Protein AF-A0A3D0YPG5-F1 (afdb_monomer_lite)

Foldseek 3Di:
DDPPCVVVVVPDFDVLLVLLLQLLLLLLCLQQLLQAADDPVRHTLHDAFLQQLVSVVSSVVSSLCRNLVSLVLLVVLCLQQPPPCVLSSVLSVVSNVLSVVSNVCSNVVNCDNVCPVVSVVSNVVSSVVSVVCSNVNGDDDPVSVVVVVVVQFDQDDDQVVLLVVQLVLQLVLVLVVLVPDPDDPVVSVLSSLLSSLVSLLVSLVLSLSLVSSCSRDGPVCNVVSLLVSLLVSVQVVVQSCCCVVVVDGPSSLSSQLRNVRDNDVQVSCVVSVRNDPPVRSVVVVVVSSVSSVVSSVVSVVVCVVPVDGDRNVVSVVSNVVSVVSNVVSVVVVVVVVVVVVVVVVVVVVVD

Sequence (351 aa):
MRLGETRKSADRFHWQHLLAWLGGILCAMVPFIGYWEIGAMHIPIRHGAGHFGFNLLTAASLCILGGVGCGSWWMFCKWLLGDRDLPLTLMSVLLFILGGVGHVLSNNGGIEKQHESHYFWVLGGILFLGLAVAIFGRSDHRRQLVGFVRWSAQRKRCNGVFFLILLIVLIASNLIFVLGMDSSWPEKVSALLGRIFTCGVLVGLSYLLSELSMRTAPKLFRWSIWLLVSLIPLIVIADQWMGNALGRRLIEFINGLTASGEFSPVVELAASGLDVGPVGAIFLFLGVLAGSLGVAWGAWALSKRWDLKLSVGKVVTITILSWLGVVAEQGIGSKWKSTRAWQSEHKLFDL

pLDDT: mean 76.75, std 13.25, range [25.72, 94.44]

Structure (mmCIF, N/CA/C/O backbone):
data_AF-A0A3D0YPG5-F1
#
_entry.id   AF-A0A3D0YPG5-F1
#
loop_
_atom_site.group_PDB
_atom_site.id
_atom_site.type_symbol
_atom_site.label_atom_id
_atom_site.label_alt_id
_atom_site.label_comp_id
_atom_site.label_asym_id
_atom_site.label_entity_id
_atom_site.label_seq_id
_atom_site.pdbx_PDB_ins_code
_atom_site.Cartn_x
_atom_site.Cartn_y
_atom_site.Cartn_z
_atom_site.occupancy
_atom_site.B_iso_or_equiv
_atom_site.auth_seq_id
_atom_site.auth_comp_id
_atom_site.auth_asym_id
_atom_site.auth_atom_id
_atom_site.pdbx_PDB_model_num
ATOM 1 N N . MET A 1 1 ? -8.581 8.700 37.936 1.00 38.41 1 MET A N 1
ATOM 2 C CA . MET A 1 1 ? -7.957 7.462 37.413 1.00 38.41 1 MET A CA 1
ATOM 3 C C . MET A 1 1 ? -6.626 7.798 36.758 1.00 38.41 1 MET A C 1
ATOM 5 O O . MET A 1 1 ? -6.578 8.699 35.927 1.00 38.41 1 MET A O 1
ATOM 9 N N . ARG A 1 2 ? -5.534 7.171 37.219 1.00 25.72 2 ARG A N 1
ATOM 10 C CA . ARG A 1 2 ? -4.149 7.530 36.872 1.00 25.72 2 ARG A CA 1
ATOM 11 C C . ARG A 1 2 ? -3.794 7.046 35.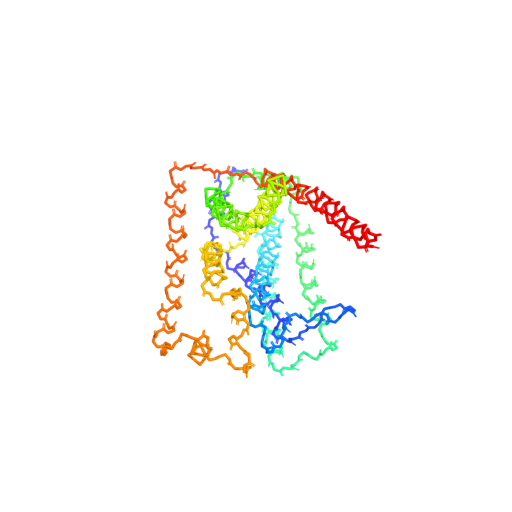458 1.00 25.72 2 ARG A C 1
ATOM 13 O O . ARG A 1 2 ? -3.905 5.867 35.149 1.00 25.72 2 ARG A O 1
ATOM 20 N N . LEU A 1 3 ? -3.274 7.963 34.641 1.00 37.94 3 LEU A N 1
ATOM 21 C CA . LEU A 1 3 ? -2.782 7.803 33.257 1.00 37.94 3 LEU A CA 1
ATOM 22 C C . LEU A 1 3 ? -1.644 6.766 33.057 1.00 37.94 3 LEU A C 1
ATOM 24 O O . LEU A 1 3 ? -1.080 6.682 31.969 1.00 37.94 3 LEU A O 1
ATOM 28 N N . GLY A 1 4 ? -1.292 5.991 34.088 1.00 26.14 4 GLY A N 1
ATOM 29 C CA . GLY A 1 4 ? -0.275 4.936 34.041 1.00 26.14 4 GLY A CA 1
ATOM 30 C C . GLY A 1 4 ? -0.819 3.541 33.709 1.00 26.14 4 GLY A C 1
ATOM 31 O O . GLY A 1 4 ? -0.065 2.707 33.212 1.00 26.14 4 GLY A O 1
ATOM 32 N N . GLU A 1 5 ? -2.113 3.277 33.919 1.00 28.62 5 GLU A N 1
ATOM 33 C CA . GLU A 1 5 ? -2.686 1.928 33.740 1.00 28.62 5 GLU A CA 1
ATOM 34 C C . GLU A 1 5 ? -3.079 1.606 32.290 1.00 28.62 5 GLU A C 1
ATOM 36 O O . GLU A 1 5 ? -3.028 0.447 31.876 1.00 28.62 5 GLU A O 1
ATOM 41 N N . THR A 1 6 ? -3.328 2.618 31.452 1.00 39.41 6 THR A N 1
ATOM 42 C CA . THR A 1 6 ? -3.560 2.429 30.005 1.00 39.41 6 THR A CA 1
ATOM 43 C C . THR A 1 6 ? -2.318 1.937 29.260 1.00 39.41 6 THR A C 1
ATOM 45 O O . THR A 1 6 ? -2.420 1.408 28.153 1.00 39.41 6 THR A O 1
ATOM 48 N N . ARG A 1 7 ? -1.129 2.039 29.872 1.00 35.00 7 ARG A N 1
ATOM 49 C CA . ARG A 1 7 ? 0.110 1.504 29.293 1.00 35.00 7 ARG A CA 1
ATOM 50 C C . ARG A 1 7 ? 0.138 -0.029 29.296 1.00 35.00 7 ARG A C 1
ATOM 52 O O . ARG A 1 7 ? 0.781 -0.599 28.425 1.00 35.00 7 ARG A O 1
ATOM 59 N N . LYS A 1 8 ? -0.593 -0.692 30.207 1.00 31.80 8 LYS A N 1
ATOM 60 C CA . LYS A 1 8 ? -0.729 -2.162 30.242 1.00 31.80 8 LYS A CA 1
ATOM 61 C C . LYS A 1 8 ? -1.888 -2.695 29.386 1.00 31.80 8 LYS A C 1
ATOM 63 O O . LYS A 1 8 ? -1.858 -3.864 29.010 1.00 31.80 8 LYS A O 1
ATOM 68 N N . SER A 1 9 ? -2.901 -1.886 29.053 1.00 36.19 9 SER A N 1
ATOM 69 C CA . SER A 1 9 ? -4.004 -2.327 28.173 1.00 36.19 9 SER A CA 1
ATOM 70 C C . SER A 1 9 ? -3.687 -2.159 26.685 1.00 36.19 9 SER A C 1
ATOM 72 O O . SER A 1 9 ? -4.060 -3.019 25.894 1.00 36.19 9 SER A O 1
ATOM 74 N N . ALA A 1 10 ? -2.905 -1.139 26.307 1.00 43.19 10 ALA A N 1
ATOM 75 C CA . ALA A 1 10 ? -2.476 -0.902 24.922 1.00 43.19 10 ALA A CA 1
ATOM 76 C C . ALA A 1 10 ? -1.572 -2.011 24.343 1.00 43.19 10 ALA A C 1
ATOM 78 O O . ALA A 1 10 ? -1.297 -2.024 23.139 1.00 43.19 10 ALA A O 1
ATOM 79 N N . ASP A 1 11 ? -1.111 -2.937 25.192 1.00 47.00 11 ASP A N 1
ATOM 80 C CA . ASP A 1 11 ? -0.269 -4.057 24.799 1.00 47.00 11 ASP A CA 1
ATOM 81 C C . ASP A 1 11 ? -0.993 -5.409 24.657 1.00 47.00 11 ASP A C 1
ATOM 83 O O . ASP A 1 11 ? -0.349 -6.387 24.264 1.00 47.00 11 ASP A O 1
ATOM 87 N N . ARG A 1 12 ? -2.313 -5.486 24.859 1.00 58.03 12 ARG A N 1
ATOM 88 C CA . ARG A 1 12 ? -3.053 -6.735 24.626 1.00 58.03 12 ARG A CA 1
ATOM 89 C C . ARG A 1 12 ? -3.390 -6.912 23.148 1.00 58.03 12 ARG A C 1
ATOM 91 O O . ARG A 1 12 ? -3.736 -5.968 22.441 1.00 58.03 12 ARG A O 1
ATOM 98 N N . PHE A 1 13 ? -3.231 -8.135 22.659 1.00 70.12 13 PHE A N 1
ATOM 99 C CA . PHE A 1 13 ? -3.728 -8.524 21.348 1.00 70.12 13 PHE A CA 1
ATOM 100 C C . PHE A 1 13 ? -5.262 -8.521 21.389 1.00 70.12 13 PHE A C 1
ATOM 102 O O . PHE A 1 13 ? -5.858 -9.238 22.188 1.00 70.12 13 PHE A O 1
ATOM 109 N N . HIS A 1 14 ? -5.890 -7.702 20.546 1.00 79.50 14 HIS A N 1
ATOM 110 C CA . HIS A 1 14 ? -7.339 -7.689 20.370 1.00 79.50 14 HIS A CA 1
ATOM 111 C C . HIS A 1 14 ? -7.673 -8.458 19.094 1.00 79.50 14 HIS A C 1
ATOM 113 O O . HIS A 1 14 ? -7.405 -7.978 17.994 1.00 79.50 14 HIS A O 1
ATOM 119 N N . TRP A 1 15 ? -8.259 -9.645 19.229 1.00 86.44 15 TRP A N 1
ATOM 120 C CA . TRP A 1 15 ? -8.669 -10.458 18.080 1.00 86.44 15 TRP A CA 1
ATOM 121 C C . TRP A 1 15 ? -9.707 -9.736 17.202 1.00 86.44 15 TRP A C 1
ATOM 123 O O . TRP A 1 15 ? -9.680 -9.877 15.986 1.00 86.44 15 TRP A O 1
ATOM 133 N N . GLN A 1 16 ? -10.550 -8.879 17.789 1.00 89.56 16 GLN A N 1
ATOM 134 C CA . GLN A 1 16 ? -11.511 -8.038 17.059 1.00 89.56 16 GLN A CA 1
ATOM 135 C C . GLN A 1 16 ? -10.804 -7.099 16.072 1.00 89.56 16 GLN A C 1
ATOM 137 O O . GLN A 1 16 ? -11.252 -6.931 14.945 1.00 89.56 16 GLN A O 1
ATOM 142 N N . HIS A 1 17 ? -9.663 -6.529 16.476 1.00 88.50 17 HIS A N 1
ATOM 143 C CA . HIS A 1 17 ? -8.852 -5.682 15.604 1.00 88.50 17 HIS A CA 1
ATOM 144 C C . HIS A 1 17 ? -8.268 -6.480 14.437 1.00 88.50 17 HIS A C 1
ATOM 146 O O . HIS A 1 17 ? -8.224 -5.987 13.315 1.00 88.50 17 HIS A O 1
ATOM 152 N N . LEU A 1 18 ? -7.846 -7.723 14.695 1.00 90.06 18 LEU A N 1
ATOM 153 C CA . LEU A 1 18 ? -7.396 -8.626 13.641 1.00 90.06 18 LEU A CA 1
ATOM 154 C C . LEU A 1 18 ? -8.528 -8.936 12.656 1.00 90.06 18 LEU A C 1
ATOM 156 O O . LEU A 1 18 ? -8.295 -8.867 11.455 1.00 90.06 18 LEU A O 1
ATOM 160 N N . LEU A 1 19 ? -9.737 -9.225 13.142 1.00 92.50 19 LEU A N 1
ATOM 161 C CA . LEU A 1 19 ? -10.887 -9.487 12.275 1.00 92.50 19 LEU A CA 1
ATOM 162 C C . LEU A 1 19 ? -11.3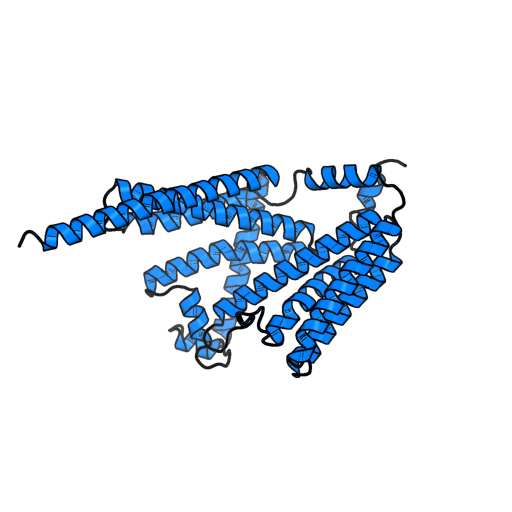02 -8.268 11.461 1.00 92.50 19 LEU A C 1
ATOM 164 O O . LEU A 1 19 ? -11.574 -8.419 10.280 1.00 92.50 19 LEU A O 1
ATOM 168 N N . ALA A 1 20 ? -11.309 -7.069 12.045 1.00 91.81 20 ALA A N 1
ATOM 169 C CA . ALA A 1 20 ? -11.595 -5.853 11.290 1.00 91.81 20 ALA A CA 1
ATOM 170 C C . ALA A 1 20 ? -10.523 -5.592 10.219 1.00 91.81 20 ALA A C 1
ATOM 172 O O . ALA A 1 20 ? -10.851 -5.233 9.092 1.00 91.81 20 ALA A O 1
ATOM 173 N N . TRP A 1 21 ? -9.245 -5.814 10.543 1.00 92.62 21 TRP A N 1
ATOM 174 C CA . TRP A 1 21 ? -8.138 -5.644 9.601 1.00 92.62 21 TRP A CA 1
ATOM 175 C C . TRP A 1 21 ? -8.189 -6.665 8.452 1.00 92.62 21 TRP A C 1
ATOM 177 O O . TRP A 1 21 ? -8.156 -6.269 7.290 1.00 92.62 21 TRP A O 1
ATOM 187 N N . LEU A 1 22 ? -8.336 -7.961 8.759 1.00 93.12 22 LEU A N 1
ATOM 188 C CA . LEU A 1 22 ? -8.480 -9.021 7.751 1.00 93.12 22 LEU A CA 1
ATOM 189 C C . LEU A 1 22 ? -9.783 -8.884 6.962 1.00 93.12 22 LEU A C 1
ATOM 191 O O . LEU A 1 22 ? -9.772 -9.023 5.748 1.00 93.12 22 LEU A O 1
ATOM 195 N N . GLY A 1 23 ? -10.891 -8.577 7.635 1.00 92.69 23 GLY A N 1
ATOM 196 C CA . GLY A 1 23 ? -12.185 -8.343 7.003 1.00 92.69 23 GLY A CA 1
ATOM 197 C C . GLY A 1 23 ? -12.120 -7.187 6.016 1.00 92.69 23 GLY A C 1
ATOM 198 O O . GLY A 1 23 ? -12.607 -7.318 4.904 1.00 92.69 23 GLY A O 1
ATOM 199 N N . GLY A 1 24 ? -11.421 -6.101 6.357 1.00 93.50 24 GLY A N 1
ATOM 200 C CA . GLY A 1 24 ? -11.165 -5.005 5.425 1.00 93.50 24 GLY A CA 1
ATOM 201 C C . GLY A 1 24 ? -10.355 -5.414 4.198 1.00 93.50 24 GLY A C 1
ATOM 202 O O . GLY A 1 24 ? -10.700 -5.010 3.092 1.00 93.50 24 GLY A O 1
ATOM 203 N N . ILE A 1 25 ? -9.308 -6.227 4.380 1.00 93.56 25 ILE A N 1
ATOM 204 C CA . ILE A 1 25 ? -8.515 -6.784 3.269 1.00 93.56 25 ILE A CA 1
ATOM 205 C C . ILE A 1 25 ? -9.399 -7.632 2.357 1.00 93.56 25 ILE A C 1
ATOM 207 O O . ILE A 1 25 ? -9.413 -7.409 1.151 1.00 93.56 25 ILE A O 1
ATOM 211 N N . LEU A 1 26 ? -10.155 -8.569 2.934 1.00 94.31 26 LEU A N 1
ATOM 212 C CA . LEU A 1 26 ? -11.061 -9.435 2.185 1.00 94.31 26 LEU A CA 1
ATOM 213 C C . LEU A 1 26 ? -12.095 -8.597 1.432 1.00 94.31 26 LEU A C 1
ATOM 215 O O . LEU A 1 26 ? -12.252 -8.751 0.228 1.00 94.31 26 LEU A O 1
ATOM 219 N N . CYS A 1 27 ? -12.735 -7.636 2.101 1.00 93.19 27 CYS A N 1
ATOM 220 C CA . CYS A 1 27 ? -13.736 -6.791 1.464 1.00 93.19 27 CYS A CA 1
ATOM 221 C C . CYS A 1 27 ? -13.179 -5.959 0.302 1.00 93.19 27 CYS A C 1
ATOM 223 O O . CYS A 1 27 ? -13.844 -5.802 -0.718 1.00 93.19 27 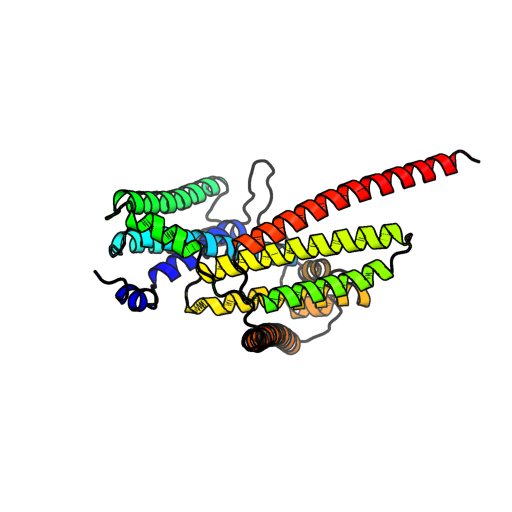CYS A O 1
ATOM 225 N N . ALA A 1 28 ? -11.954 -5.445 0.430 1.00 92.81 28 ALA A N 1
ATOM 226 C CA . ALA A 1 28 ? -11.297 -4.708 -0.646 1.00 92.81 28 ALA A CA 1
ATOM 227 C C . ALA A 1 28 ? -10.889 -5.606 -1.827 1.00 92.81 28 ALA A C 1
ATOM 229 O O . ALA A 1 28 ? -10.770 -5.114 -2.945 1.00 92.81 28 ALA A O 1
ATOM 230 N N . MET A 1 29 ? -10.684 -6.906 -1.598 1.00 92.38 29 MET A N 1
ATOM 231 C CA . MET A 1 29 ? -10.295 -7.879 -2.623 1.00 92.38 29 MET A CA 1
ATOM 232 C C . MET A 1 29 ? -11.479 -8.489 -3.384 1.00 92.38 29 MET A C 1
ATOM 234 O O . MET A 1 29 ? -11.278 -8.977 -4.496 1.00 92.38 29 MET A O 1
ATOM 238 N N . VAL A 1 30 ? -12.703 -8.428 -2.843 1.00 90.88 30 VAL A N 1
ATOM 239 C CA . VAL A 1 30 ? -13.926 -8.927 -3.507 1.00 90.88 30 VAL A CA 1
ATOM 240 C C . VAL A 1 30 ? -14.059 -8.412 -4.949 1.00 90.88 30 VAL A C 1
ATOM 242 O O . VAL A 1 30 ? -14.150 -9.245 -5.853 1.00 90.88 30 VAL A O 1
ATOM 245 N N . PRO A 1 31 ? -13.960 -7.095 -5.222 1.00 88.56 31 PRO A N 1
ATOM 246 C CA . PRO A 1 31 ? -14.109 -6.577 -6.581 1.00 88.56 31 PRO A CA 1
ATOM 247 C C . PRO A 1 31 ? -13.006 -7.042 -7.544 1.00 88.56 31 PRO A C 1
ATOM 249 O O . PRO A 1 31 ? -13.236 -7.213 -8.739 1.00 88.56 31 PRO A O 1
ATOM 252 N N . PHE A 1 32 ? -11.795 -7.273 -7.028 1.00 88.88 32 PHE A N 1
ATOM 253 C CA . PHE A 1 32 ? -10.678 -7.790 -7.818 1.00 88.88 32 PHE A CA 1
ATOM 254 C C . PHE A 1 32 ? -10.897 -9.253 -8.221 1.00 88.88 32 PHE A C 1
ATOM 256 O O . PHE A 1 32 ? -10.583 -9.645 -9.343 1.00 88.88 32 PHE A O 1
ATOM 263 N N . ILE A 1 33 ? -11.454 -10.067 -7.323 1.00 87.00 33 ILE A N 1
ATOM 264 C CA . ILE A 1 33 ? -11.754 -11.480 -7.593 1.00 87.00 33 ILE A CA 1
ATOM 265 C C . ILE A 1 33 ? -12.937 -11.613 -8.543 1.00 87.00 33 ILE A C 1
ATOM 267 O O . ILE A 1 33 ? -12.886 -12.440 -9.447 1.00 87.00 33 ILE A O 1
ATOM 271 N N . GLY A 1 34 ? -13.963 -10.781 -8.366 1.00 83.50 34 GLY A N 1
ATOM 272 C CA . GLY A 1 34 ? -15.153 -10.771 -9.210 1.00 83.50 34 GLY A CA 1
ATOM 273 C C . GLY A 1 34 ? -14.968 -10.123 -10.583 1.00 83.50 34 GLY A C 1
ATOM 274 O O . GLY A 1 34 ? -15.931 -10.077 -11.335 1.00 83.50 34 GLY A O 1
ATOM 275 N N . TYR A 1 35 ? -13.767 -9.628 -10.922 1.00 84.69 35 TYR A N 1
ATOM 276 C CA . TYR A 1 35 ? -13.496 -8.894 -12.169 1.00 84.69 35 TYR A CA 1
ATOM 277 C C . TYR A 1 35 ? -14.417 -7.678 -12.373 1.00 84.69 35 TYR A C 1
ATOM 279 O O . TYR A 1 35 ? -14.869 -7.406 -13.484 1.00 84.69 35 TYR A O 1
ATOM 287 N N . TRP A 1 36 ? -14.701 -6.937 -11.300 1.00 85.81 36 TRP A N 1
ATOM 288 C CA . TRP A 1 36 ? -15.614 -5.796 -11.372 1.00 85.81 36 TRP A CA 1
ATOM 289 C C . TRP A 1 36 ? -14.994 -4.615 -12.121 1.00 85.81 36 TRP A C 1
ATOM 291 O O . TRP A 1 36 ? -13.770 -4.437 -12.177 1.00 85.81 36 TRP A O 1
ATOM 301 N N . GLU A 1 37 ? -15.871 -3.768 -12.645 1.00 83.81 37 GLU A N 1
ATOM 302 C CA . GLU A 1 37 ? -15.538 -2.522 -13.329 1.00 83.81 37 GLU A CA 1
ATOM 303 C C . GLU A 1 37 ? -16.047 -1.341 -12.490 1.00 83.81 37 GLU A C 1
ATOM 305 O O . GLU A 1 37 ? -17.195 -1.331 -12.048 1.00 83.81 37 GLU A O 1
ATOM 310 N N . ILE A 1 38 ? -15.209 -0.327 -12.250 1.00 74.00 38 ILE A N 1
ATOM 311 C CA . ILE A 1 38 ? -15.591 0.838 -11.437 1.00 74.00 38 ILE A CA 1
ATOM 312 C C . ILE A 1 38 ? -15.930 2.034 -12.323 1.00 74.00 38 ILE A C 1
ATOM 314 O O . ILE A 1 38 ? -15.136 2.471 -13.160 1.00 74.00 38 ILE A O 1
ATOM 318 N N . GLY A 1 39 ? -17.076 2.644 -12.014 1.00 68.31 39 GLY A N 1
ATOM 319 C CA . GLY A 1 39 ? -17.481 3.952 -12.515 1.00 68.31 39 GLY A CA 1
ATOM 320 C C . GLY A 1 39 ? -18.028 3.929 -13.941 1.00 68.31 39 GLY A C 1
ATOM 321 O O . GLY A 1 39 ? -18.020 2.912 -14.624 1.00 68.31 39 GLY A O 1
ATOM 322 N N . ALA A 1 40 ? -18.487 5.093 -14.404 1.00 65.88 40 ALA A N 1
ATOM 323 C CA . ALA A 1 40 ? -19.087 5.245 -15.734 1.00 65.88 40 ALA A CA 1
ATOM 324 C C . ALA A 1 40 ? -18.110 4.962 -16.892 1.00 65.88 40 ALA A C 1
ATOM 326 O O . ALA A 1 40 ? -18.539 4.742 -18.018 1.00 65.88 40 ALA A O 1
ATOM 327 N N . MET A 1 41 ? -16.801 4.975 -16.618 1.00 64.50 41 MET A N 1
ATOM 328 C CA . MET A 1 41 ? -15.759 4.661 -17.599 1.00 64.50 41 MET A CA 1
ATOM 329 C C . MET A 1 41 ? -15.394 3.170 -17.647 1.00 64.50 41 MET A C 1
ATOM 331 O O . MET A 1 41 ? -14.460 2.821 -18.361 1.00 64.50 41 MET A O 1
ATOM 335 N N . HIS A 1 42 ? -16.099 2.303 -16.905 1.00 75.56 42 HIS A N 1
ATOM 336 C CA . HIS A 1 42 ? -15.893 0.850 -16.913 1.00 75.56 42 HIS A CA 1
ATOM 337 C C . HIS A 1 42 ? -14.429 0.437 -16.692 1.00 75.56 42 HIS A C 1
ATOM 339 O O . HIS A 1 42 ? -13.892 -0.425 -17.385 1.00 75.56 42 HIS A O 1
ATOM 345 N N . ILE A 1 43 ? -13.751 1.077 -15.732 1.00 76.38 43 ILE A N 1
ATOM 346 C CA . ILE A 1 43 ? -12.332 0.805 -15.479 1.00 76.38 43 ILE A CA 1
ATOM 347 C C . ILE A 1 43 ? -12.220 -0.552 -14.770 1.00 76.38 43 ILE A C 1
ATOM 349 O O . ILE A 1 43 ? -12.719 -0.675 -13.645 1.00 76.38 43 ILE A O 1
ATOM 353 N N . PRO A 1 44 ? -11.563 -1.562 -15.369 1.00 82.44 44 PRO A N 1
ATOM 354 C CA . PRO A 1 44 ? -11.480 -2.889 -14.780 1.00 82.44 44 PRO A CA 1
ATOM 355 C C . PRO A 1 44 ? -10.531 -2.887 -13.579 1.00 82.44 44 PRO A C 1
ATOM 357 O O . PRO A 1 44 ? -9.386 -2.435 -13.662 1.00 82.44 44 PRO A O 1
ATOM 360 N N . ILE A 1 45 ? -10.984 -3.445 -12.458 1.00 83.62 45 ILE A N 1
ATOM 361 C CA . ILE A 1 45 ? -10.149 -3.593 -11.256 1.00 83.62 45 ILE A CA 1
ATOM 362 C C . ILE A 1 45 ? -9.090 -4.676 -11.476 1.00 83.62 45 ILE A C 1
ATOM 364 O O . ILE A 1 45 ? -7.945 -4.535 -11.050 1.00 83.62 45 ILE A O 1
ATOM 368 N N . ARG A 1 46 ? -9.457 -5.754 -12.172 1.00 84.38 46 ARG A N 1
ATOM 369 C CA . ARG A 1 46 ? -8.551 -6.831 -12.565 1.00 84.38 46 ARG A CA 1
ATOM 370 C C . ARG A 1 46 ? -8.432 -6.869 -14.078 1.00 84.38 46 ARG A C 1
ATOM 372 O O . ARG A 1 46 ? -9.427 -6.923 -14.789 1.00 84.38 46 ARG A O 1
ATOM 379 N N . HIS A 1 47 ? -7.200 -6.833 -14.556 1.00 81.62 47 HIS A N 1
ATOM 380 C CA . HIS A 1 47 ? -6.883 -6.890 -15.974 1.00 81.62 47 HIS A CA 1
ATOM 381 C C . HIS A 1 47 ? -6.806 -8.358 -16.425 1.00 81.62 47 HIS A C 1
ATOM 383 O O . HIS A 1 47 ? -6.534 -9.251 -15.615 1.00 81.62 47 HIS A O 1
ATOM 389 N N . GLY A 1 48 ? -7.067 -8.611 -17.709 1.00 72.00 48 GLY A N 1
ATOM 390 C CA . GLY A 1 48 ? -7.021 -9.950 -18.304 1.00 72.00 48 GLY A CA 1
ATOM 391 C C . GLY A 1 48 ? -5.609 -10.549 -18.391 1.00 72.00 48 GLY A C 1
ATOM 392 O O . GLY A 1 48 ? -4.669 -10.091 -17.735 1.00 72.00 48 GLY A O 1
ATOM 393 N N . ALA A 1 49 ? -5.462 -11.595 -19.208 1.00 72.56 49 ALA A N 1
ATOM 394 C CA . ALA A 1 49 ? -4.166 -12.218 -19.486 1.00 72.56 49 ALA A CA 1
ATOM 395 C C . ALA A 1 49 ? -3.140 -11.192 -20.010 1.00 72.56 49 ALA A C 1
ATOM 397 O O . ALA A 1 49 ? -3.507 -10.198 -20.636 1.00 72.56 49 ALA A O 1
ATOM 398 N N . GLY A 1 50 ? -1.855 -11.413 -19.716 1.00 68.19 50 GLY A N 1
ATOM 399 C CA . GLY A 1 50 ? -0.774 -10.494 -20.101 1.00 68.19 50 GLY A CA 1
ATOM 400 C C . GLY A 1 50 ? -0.609 -9.250 -19.212 1.00 68.19 50 GLY A C 1
ATOM 401 O O . GLY A 1 50 ? 0.203 -8.385 -19.527 1.00 68.19 50 GLY A O 1
ATOM 402 N N . HIS A 1 51 ? -1.334 -9.144 -18.091 1.00 80.00 51 HIS A N 1
ATOM 403 C CA . HIS A 1 51 ? -1.242 -8.013 -17.150 1.00 80.00 51 HIS A CA 1
ATOM 404 C C . HIS A 1 51 ? -0.961 -8.442 -15.699 1.00 80.00 51 HIS A C 1
ATOM 406 O O . HIS A 1 51 ? -1.381 -7.779 -14.748 1.00 80.00 51 HIS A O 1
ATOM 412 N N . PHE A 1 52 ? -0.265 -9.562 -15.492 1.00 78.25 52 PHE A N 1
ATOM 413 C CA . PHE A 1 52 ? -0.016 -10.107 -14.153 1.00 78.25 52 PHE A CA 1
ATOM 414 C C . PHE A 1 52 ? 0.695 -9.148 -13.196 1.00 78.25 52 PHE A C 1
ATOM 416 O O . PHE A 1 52 ? 0.293 -9.042 -12.039 1.00 78.25 52 PHE A O 1
ATOM 423 N N . GLY A 1 53 ? 1.685 -8.391 -13.665 1.00 76.00 53 GLY A N 1
ATOM 424 C CA . GLY A 1 53 ? 2.373 -7.393 -12.849 1.00 76.00 53 GLY A CA 1
ATOM 425 C C . GLY A 1 53 ? 1.436 -6.280 -12.378 1.00 76.00 53 GLY A C 1
ATOM 426 O O . GLY A 1 53 ? 1.452 -5.913 -11.203 1.00 76.00 53 GLY A O 1
ATOM 427 N N . PHE A 1 54 ? 0.561 -5.790 -13.260 1.00 81.06 54 PHE A N 1
ATOM 428 C CA . PHE A 1 54 ? -0.464 -4.810 -12.882 1.00 81.06 54 PHE A CA 1
ATOM 429 C C . PHE A 1 54 ? -1.482 -5.399 -11.904 1.00 81.06 54 PHE A C 1
ATOM 431 O O . PHE A 1 54 ? -1.802 -4.769 -10.900 1.00 81.06 54 PHE A O 1
ATOM 438 N N . ASN A 1 55 ? -1.924 -6.634 -12.133 1.00 84.06 55 ASN A N 1
ATOM 439 C CA . ASN A 1 55 ? -2.825 -7.345 -11.230 1.00 84.06 55 ASN A CA 1
ATOM 440 C C . ASN A 1 55 ? -2.220 -7.539 -9.832 1.00 84.06 55 ASN A C 1
ATOM 442 O O . ASN A 1 55 ? -2.917 -7.353 -8.834 1.00 84.06 55 ASN A O 1
ATOM 446 N N . LEU A 1 56 ? -0.924 -7.850 -9.744 1.00 83.69 56 LEU A N 1
ATOM 447 C CA . LEU A 1 56 ? -0.200 -7.966 -8.479 1.00 83.69 56 LEU A CA 1
ATOM 448 C C . LEU A 1 56 ? -0.149 -6.624 -7.734 1.00 83.69 56 LEU A C 1
ATOM 450 O O . LEU A 1 56 ? -0.412 -6.576 -6.531 1.00 83.69 56 LEU A O 1
ATOM 454 N N . LEU A 1 57 ? 0.145 -5.529 -8.445 1.00 84.94 57 LEU A N 1
ATOM 455 C CA . LEU A 1 57 ? 0.162 -4.180 -7.872 1.00 84.94 57 LEU A CA 1
ATOM 456 C C . LEU A 1 57 ? -1.225 -3.747 -7.385 1.00 84.94 57 LEU A C 1
ATOM 458 O O . LEU A 1 57 ? -1.339 -3.195 -6.285 1.00 84.94 57 LEU A O 1
ATOM 462 N N . THR A 1 58 ? -2.276 -4.020 -8.160 1.00 86.50 58 THR A N 1
ATOM 463 C CA . THR A 1 58 ? -3.652 -3.695 -7.771 1.00 86.50 58 THR A CA 1
ATOM 464 C C . THR A 1 58 ? -4.083 -4.501 -6.552 1.00 86.50 58 THR A C 1
ATOM 466 O O . THR A 1 58 ? -4.562 -3.917 -5.582 1.00 86.50 58 THR A O 1
ATOM 469 N N . ALA A 1 59 ? -3.840 -5.814 -6.538 1.00 88.81 59 ALA A N 1
ATOM 470 C CA . ALA A 1 59 ? -4.153 -6.672 -5.397 1.00 88.81 59 ALA A CA 1
ATOM 471 C C . ALA A 1 59 ? -3.413 -6.227 -4.122 1.00 88.81 59 ALA A C 1
ATOM 473 O O . ALA A 1 59 ? -4.026 -6.088 -3.061 1.00 88.81 59 ALA A O 1
ATOM 474 N N . ALA A 1 60 ? -2.111 -5.934 -4.219 1.00 87.19 60 ALA A N 1
ATOM 475 C CA . ALA A 1 60 ? -1.329 -5.418 -3.096 1.00 87.19 60 ALA A CA 1
ATOM 476 C C . ALA A 1 60 ? -1.878 -4.074 -2.588 1.00 87.19 60 ALA A C 1
ATOM 478 O O . ALA A 1 60 ? -2.020 -3.874 -1.379 1.00 87.19 60 ALA A O 1
ATOM 479 N N . SER A 1 61 ? -2.240 -3.172 -3.503 1.00 87.44 61 SER A N 1
ATOM 480 C CA . SER A 1 61 ? -2.818 -1.866 -3.164 1.00 87.44 61 SER A CA 1
ATOM 481 C C . SER A 1 61 ? -4.166 -2.001 -2.461 1.00 87.44 61 SER A C 1
ATOM 483 O O . SER A 1 61 ? -4.383 -1.354 -1.437 1.00 87.44 61 SER A O 1
ATOM 485 N N . LEU A 1 62 ? -5.045 -2.883 -2.944 1.00 90.44 62 LEU A N 1
ATOM 486 C CA . LEU A 1 62 ? -6.341 -3.169 -2.322 1.00 90.44 62 LEU A CA 1
ATOM 487 C C . LEU A 1 62 ? -6.182 -3.775 -0.926 1.00 90.44 62 LEU A C 1
ATOM 489 O O . LEU A 1 62 ? -6.863 -3.343 0.003 1.00 90.44 62 LEU A O 1
ATOM 493 N N . CYS A 1 63 ? -5.234 -4.698 -0.738 1.00 91.06 63 CYS A N 1
ATOM 494 C CA . CYS A 1 63 ? -4.914 -5.242 0.583 1.00 91.06 63 CYS A CA 1
ATOM 495 C C . CYS A 1 63 ? -4.482 -4.134 1.556 1.00 91.06 63 CYS A C 1
ATOM 497 O O . CYS A 1 63 ? -4.974 -4.061 2.685 1.00 91.06 63 CYS A O 1
ATOM 499 N N . ILE A 1 64 ? -3.587 -3.239 1.126 1.00 87.94 64 ILE A N 1
ATOM 500 C CA . ILE A 1 64 ? -3.130 -2.127 1.967 1.00 87.94 64 ILE A CA 1
ATOM 501 C C . ILE A 1 64 ? -4.297 -1.190 2.293 1.00 87.94 64 ILE A C 1
ATOM 503 O O . ILE A 1 64 ? -4.500 -0.870 3.464 1.00 87.94 64 ILE A O 1
ATOM 507 N N . LEU A 1 65 ? -5.086 -0.783 1.295 1.00 89.69 65 LEU A N 1
ATOM 508 C CA . LEU A 1 65 ? -6.229 0.116 1.475 1.00 89.69 65 LEU A CA 1
ATOM 509 C C . LEU A 1 65 ? -7.287 -0.481 2.409 1.00 89.69 65 LEU A C 1
ATOM 511 O O . LEU A 1 65 ? -7.713 0.188 3.351 1.00 89.69 65 LEU A O 1
ATOM 515 N N . GLY A 1 66 ? -7.667 -1.742 2.198 1.00 90.12 66 GLY A N 1
ATOM 516 C CA . GLY A 1 66 ? -8.645 -2.451 3.021 1.00 90.12 66 GLY A CA 1
ATOM 517 C C . GLY A 1 66 ? -8.186 -2.605 4.470 1.00 90.12 66 GLY A C 1
ATOM 518 O O . GLY A 1 66 ? -8.917 -2.249 5.401 1.00 90.12 66 GLY A O 1
ATOM 519 N N . GLY A 1 67 ? -6.945 -3.057 4.673 1.00 89.31 67 GLY A N 1
ATOM 520 C CA . GLY A 1 67 ? -6.360 -3.227 6.003 1.00 89.31 67 GLY A CA 1
ATOM 521 C C . GLY A 1 67 ? -6.177 -1.899 6.742 1.00 89.31 67 GLY A C 1
ATOM 522 O O . GLY A 1 67 ? -6.526 -1.778 7.919 1.00 89.31 67 GLY A O 1
ATOM 523 N N . VAL A 1 68 ? -5.674 -0.866 6.063 1.00 87.94 68 VAL A N 1
ATOM 524 C CA . VAL A 1 68 ? -5.533 0.481 6.632 1.00 87.94 68 VAL A CA 1
ATOM 525 C C . VAL A 1 68 ? -6.890 1.089 6.962 1.00 87.94 68 VAL A C 1
ATOM 527 O O . VAL A 1 68 ? -7.050 1.619 8.064 1.00 87.94 68 VAL A O 1
ATOM 530 N N . GLY A 1 69 ? -7.854 1.007 6.046 1.00 87.75 69 GLY A N 1
ATOM 531 C CA . GLY A 1 69 ? -9.185 1.582 6.205 1.00 87.75 69 GLY A CA 1
ATOM 532 C C . GLY A 1 69 ? -9.917 0.977 7.397 1.00 87.75 69 GLY A C 1
ATOM 533 O O . GLY A 1 69 ? -10.246 1.687 8.350 1.00 87.75 69 GLY A O 1
ATOM 534 N N . CYS A 1 70 ? -10.093 -0.346 7.402 1.00 90.75 70 CYS A N 1
ATOM 535 C CA . CYS A 1 70 ? -10.846 -1.020 8.460 1.00 90.75 70 CYS A CA 1
ATOM 536 C C . CYS A 1 70 ? -10.074 -1.099 9.787 1.00 90.75 70 CYS A C 1
ATOM 538 O O . CYS A 1 70 ? -10.680 -0.979 10.852 1.00 90.75 70 CYS A O 1
ATOM 540 N N . GLY A 1 71 ? -8.741 -1.212 9.755 1.00 86.75 71 GLY A N 1
ATOM 541 C CA . GLY A 1 71 ? -7.911 -1.123 10.961 1.00 86.75 71 GLY A CA 1
ATOM 542 C C . GLY A 1 71 ? -7.986 0.260 11.620 1.00 86.75 71 GLY A C 1
ATOM 543 O O . GLY A 1 71 ? -8.176 0.363 12.834 1.00 86.75 71 GLY A O 1
ATOM 544 N N . SER A 1 72 ? -7.914 1.341 10.830 1.00 84.62 72 SER A N 1
ATOM 545 C CA . SER A 1 72 ? -8.100 2.717 11.331 1.00 84.62 72 SER A CA 1
ATOM 546 C C . SER A 1 72 ? -9.496 2.920 11.902 1.00 84.62 72 SER A C 1
ATOM 548 O O . SER A 1 72 ? -9.640 3.459 13.000 1.00 84.62 72 SER A O 1
ATOM 550 N N . TRP A 1 73 ? -10.513 2.462 11.171 1.00 90.06 73 TRP A N 1
ATOM 551 C CA . TRP A 1 73 ? -11.908 2.534 11.582 1.00 90.06 73 TRP A CA 1
ATOM 552 C C . TRP A 1 73 ? -12.140 1.825 12.922 1.00 90.06 73 TRP A C 1
ATOM 554 O O . TRP A 1 73 ? -12.725 2.414 13.832 1.00 90.06 73 TRP A O 1
ATOM 564 N N . TRP A 1 74 ? -11.601 0.614 13.096 1.00 89.75 74 TRP A N 1
ATOM 565 C CA . TRP A 1 74 ? -11.728 -0.140 14.343 1.00 89.75 74 TRP A CA 1
ATOM 566 C C . TRP A 1 74 ? -11.070 0.592 15.510 1.00 89.75 74 TRP A C 1
ATOM 568 O O . TRP A 1 74 ? -11.687 0.763 16.561 1.00 89.75 74 TRP A O 1
ATOM 578 N N . MET A 1 75 ? -9.834 1.072 15.326 1.00 83.06 75 MET A N 1
ATOM 579 C CA . MET A 1 75 ? -9.116 1.811 16.369 1.00 83.06 75 MET A CA 1
ATOM 580 C C . MET A 1 75 ? -9.858 3.084 16.771 1.00 83.06 75 MET A C 1
ATOM 582 O O . MET A 1 75 ? -9.926 3.406 17.958 1.00 83.06 75 MET A O 1
ATOM 586 N N . PHE A 1 76 ? -10.427 3.795 15.797 1.00 83.75 76 PHE A N 1
ATOM 587 C CA . PHE A 1 76 ? -11.219 4.990 16.047 1.00 83.75 76 PHE A CA 1
ATOM 588 C C . PHE A 1 76 ? -12.484 4.663 16.844 1.00 83.75 76 PHE A C 1
ATOM 590 O O . PHE A 1 76 ? -12.721 5.277 17.883 1.00 83.75 76 PHE A O 1
ATOM 597 N N . CYS A 1 77 ? -13.251 3.652 16.427 1.00 85.56 77 CYS A N 1
ATOM 598 C CA . CYS A 1 77 ? -14.469 3.232 17.120 1.00 85.56 77 CYS A CA 1
ATOM 599 C C . CYS A 1 77 ? -14.178 2.715 18.537 1.00 85.56 77 CYS A C 1
ATOM 601 O O . CYS A 1 77 ? -14.869 3.095 19.484 1.00 85.56 77 CYS A O 1
ATOM 603 N N . LYS A 1 78 ? -13.110 1.922 18.715 1.00 83.94 78 LYS A N 1
ATOM 604 C CA . LYS A 1 78 ? -12.645 1.449 20.030 1.00 83.94 78 LYS A CA 1
ATOM 605 C C . LYS A 1 78 ? -12.294 2.608 20.954 1.00 83.94 78 LYS A C 1
ATOM 607 O O . LYS A 1 78 ? -12.631 2.593 22.134 1.00 83.94 78 LYS A O 1
ATOM 612 N N . TRP A 1 79 ? -11.634 3.628 20.414 1.00 80.19 79 TRP A N 1
ATOM 613 C CA . TRP A 1 79 ? -11.308 4.835 21.162 1.00 80.19 79 TRP A CA 1
ATOM 614 C C . TRP A 1 79 ? -12.564 5.609 21.603 1.00 80.19 79 TRP A C 1
ATOM 616 O O . TRP A 1 79 ? -12.540 6.189 22.686 1.00 80.19 79 TRP A O 1
ATOM 626 N N . LEU A 1 80 ? -13.670 5.561 20.843 1.00 79.81 80 LEU A N 1
ATOM 627 C CA . LEU A 1 80 ? -14.931 6.225 21.221 1.00 79.81 80 LEU A CA 1
ATOM 628 C C . LEU A 1 80 ? -15.647 5.475 22.342 1.00 79.81 80 LEU A C 1
ATOM 630 O O . LEU A 1 80 ? -16.094 6.074 23.322 1.00 79.81 80 LEU A O 1
ATOM 634 N N . LEU A 1 81 ? -15.741 4.157 22.174 1.00 78.75 81 LEU A N 1
ATOM 635 C CA . LEU A 1 81 ? -16.521 3.254 23.017 1.00 78.75 81 LEU A CA 1
ATOM 636 C C . LEU A 1 81 ? -15.837 2.916 24.347 1.00 78.75 81 LEU A C 1
ATOM 638 O O . LEU A 1 81 ? -16.494 2.411 25.260 1.00 78.75 81 LEU A O 1
ATOM 642 N N . GLY A 1 82 ? -14.534 3.186 24.478 1.00 77.12 82 GLY A N 1
ATOM 643 C CA . GLY A 1 82 ? -13.773 2.870 25.684 1.00 77.12 82 GLY A CA 1
ATOM 644 C C . GLY A 1 82 ? -13.780 1.365 25.948 1.00 77.12 82 GLY A C 1
ATOM 645 O O . GLY A 1 82 ? -13.305 0.590 25.121 1.00 77.12 82 GLY A O 1
ATOM 646 N N . ASP A 1 83 ? -14.337 0.942 27.081 1.00 74.94 83 ASP A N 1
ATOM 647 C CA . ASP A 1 83 ? -14.354 -0.465 27.511 1.00 74.94 83 ASP A CA 1
ATOM 648 C C . ASP A 1 83 ? -15.523 -1.286 26.931 1.00 74.94 83 ASP A C 1
ATOM 650 O O . ASP A 1 83 ? -15.589 -2.499 27.122 1.00 74.94 83 ASP A O 1
ATOM 654 N N . ARG A 1 84 ? -16.446 -0.665 26.183 1.00 78.12 84 ARG A N 1
ATOM 655 C CA . ARG A 1 84 ? -17.582 -1.371 25.564 1.00 78.12 84 ARG A CA 1
ATOM 656 C C . ARG A 1 84 ? -17.159 -2.109 24.290 1.00 78.12 84 ARG A C 1
ATOM 658 O O . ARG A 1 84 ? -17.165 -1.541 23.202 1.00 78.12 84 ARG A O 1
ATOM 665 N N . ASP A 1 85 ? -16.835 -3.393 24.430 1.00 83.12 85 ASP A N 1
ATOM 666 C CA . ASP A 1 85 ? -16.313 -4.229 23.335 1.00 83.12 85 ASP A CA 1
ATOM 667 C C . ASP A 1 85 ? -17.368 -4.932 22.473 1.00 83.12 85 ASP A C 1
ATOM 669 O O . ASP A 1 85 ? -17.117 -5.219 21.300 1.00 83.12 85 ASP A O 1
ATOM 673 N N . LEU A 1 86 ? -18.551 -5.212 23.023 1.00 86.38 86 LEU A N 1
ATOM 674 C CA . LEU A 1 86 ? -19.594 -5.990 22.346 1.00 86.38 86 LEU A CA 1
ATOM 675 C C . LEU A 1 86 ? -20.014 -5.423 20.970 1.00 86.38 86 LEU A C 1
ATOM 677 O O . LEU A 1 86 ? -19.953 -6.171 19.993 1.00 86.38 86 LEU A O 1
ATOM 681 N N . PRO A 1 87 ? -20.388 -4.133 20.829 1.00 85.44 87 PRO A N 1
ATOM 682 C CA . PRO A 1 87 ? -20.820 -3.606 19.532 1.00 85.44 87 PRO A CA 1
ATOM 683 C C . PRO A 1 87 ? -19.701 -3.650 18.488 1.00 85.44 87 PRO A C 1
ATOM 685 O O . PRO A 1 87 ? -19.931 -4.009 17.337 1.00 85.44 87 PRO A O 1
ATOM 688 N N . LEU A 1 88 ? -18.466 -3.355 18.897 1.00 86.75 88 LEU A N 1
ATOM 689 C CA . LEU A 1 88 ? -17.318 -3.383 17.998 1.00 86.75 88 LEU A CA 1
ATOM 690 C C . LEU A 1 88 ? 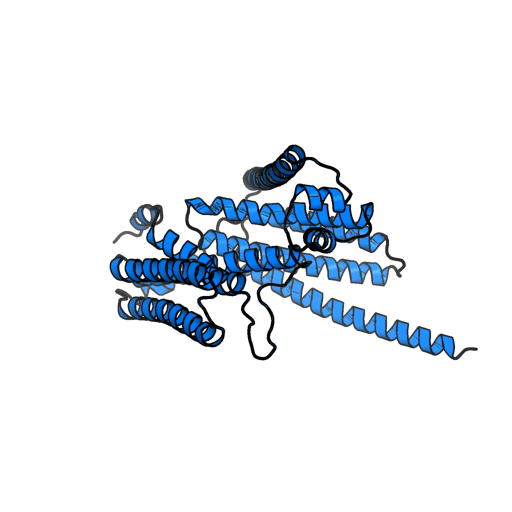-16.960 -4.813 17.571 1.00 86.75 88 LEU A C 1
ATOM 692 O O . LEU A 1 88 ? -16.529 -5.035 16.439 1.00 86.75 88 LEU A O 1
ATOM 696 N N . THR A 1 89 ? -17.179 -5.785 18.457 1.00 90.56 89 THR A N 1
ATOM 697 C CA . THR A 1 89 ? -17.030 -7.212 18.158 1.00 90.56 89 THR A CA 1
ATOM 698 C C . THR A 1 89 ? -17.976 -7.637 17.048 1.00 90.56 89 THR A C 1
ATOM 700 O O . THR A 1 89 ? -17.522 -8.189 16.049 1.00 90.56 89 THR A O 1
ATOM 703 N N . LEU A 1 90 ? -19.269 -7.334 17.201 1.00 92.06 90 LEU A N 1
ATOM 704 C CA . LEU A 1 90 ? -20.293 -7.683 16.218 1.00 92.06 90 LEU A CA 1
ATOM 705 C C . LEU A 1 90 ? -19.960 -7.088 14.850 1.00 92.06 90 LEU A C 1
ATOM 707 O O . LEU A 1 90 ? -19.938 -7.812 13.861 1.00 92.06 90 LEU A O 1
ATOM 711 N N . MET A 1 91 ? -19.602 -5.804 14.797 1.00 91.69 91 MET A N 1
ATOM 712 C CA . MET A 1 91 ? -19.258 -5.156 13.529 1.00 91.69 91 MET A CA 1
ATOM 713 C C . MET A 1 91 ? -17.988 -5.741 12.894 1.00 91.69 91 MET A C 1
ATOM 715 O O . MET A 1 91 ? -17.943 -5.926 11.683 1.00 91.69 91 MET A O 1
ATOM 719 N N . SER A 1 92 ? -16.972 -6.089 13.691 1.00 92.56 92 SER A N 1
ATOM 720 C CA . SER A 1 92 ? -15.738 -6.708 13.173 1.00 92.56 92 SER A CA 1
ATOM 721 C C . SER A 1 92 ? -15.991 -8.108 12.603 1.00 92.56 92 SER A C 1
ATOM 723 O O . SER A 1 92 ? -15.414 -8.468 11.580 1.00 92.56 92 SER A O 1
ATOM 725 N N . VAL A 1 93 ? -16.867 -8.889 13.245 1.00 94.44 93 VAL A N 1
ATOM 726 C CA . VAL A 1 93 ? -17.293 -10.210 12.759 1.00 94.44 93 VAL A CA 1
ATOM 727 C C . VAL A 1 93 ? -18.121 -10.072 11.483 1.00 94.44 93 VAL A C 1
ATOM 729 O O . VAL A 1 93 ? -17.849 -10.777 10.517 1.00 94.44 93 VAL A O 1
ATOM 732 N N . LEU A 1 94 ? -19.072 -9.135 11.440 1.00 93.81 94 LEU A N 1
ATOM 733 C CA . LEU A 1 94 ? -19.878 -8.866 10.246 1.00 93.81 94 LEU A CA 1
ATOM 734 C C . LEU A 1 94 ? -19.011 -8.444 9.054 1.00 93.81 94 LEU A C 1
ATOM 736 O O . LEU A 1 94 ? -19.219 -8.952 7.958 1.00 93.81 94 LEU A O 1
ATOM 740 N N . LEU A 1 95 ? -18.007 -7.584 9.264 1.00 94.06 95 LEU A N 1
ATOM 741 C CA . LEU A 1 95 ? -17.039 -7.216 8.223 1.00 94.06 95 LEU A CA 1
ATOM 742 C C . LEU A 1 95 ? -16.266 -8.434 7.708 1.00 94.06 95 LEU A C 1
ATOM 744 O O . LEU A 1 95 ? -16.120 -8.607 6.501 1.00 94.06 95 LEU A O 1
ATOM 748 N N . PHE A 1 96 ? -15.784 -9.289 8.610 1.00 94.44 96 PHE A N 1
ATOM 749 C CA . PHE A 1 96 ? -15.045 -10.489 8.227 1.00 94.44 96 PHE A CA 1
ATOM 750 C C . PHE A 1 96 ? -15.915 -11.480 7.440 1.00 94.44 96 PHE A C 1
ATOM 752 O O . PHE A 1 96 ? -15.481 -11.991 6.408 1.00 94.44 96 PHE A O 1
ATOM 759 N N . ILE A 1 97 ? -17.156 -11.708 7.886 1.00 94.44 97 ILE A N 1
ATOM 760 C CA . ILE A 1 97 ? -18.126 -12.565 7.193 1.00 94.44 97 ILE A CA 1
ATOM 761 C C . ILE A 1 97 ? -18.467 -11.983 5.821 1.00 94.44 97 ILE A C 1
ATOM 763 O O . ILE A 1 97 ? -18.437 -12.721 4.842 1.00 94.44 97 ILE A O 1
ATOM 767 N N . LEU A 1 98 ? -18.740 -10.679 5.723 1.00 93.81 98 LEU A N 1
ATOM 768 C CA . LEU A 1 98 ? -19.042 -10.026 4.448 1.00 93.81 98 LEU A CA 1
ATOM 769 C C . LEU A 1 98 ? -17.890 -10.186 3.448 1.00 93.81 98 LEU A C 1
ATOM 771 O O . LEU A 1 98 ? -18.132 -10.496 2.283 1.00 93.81 98 LEU A O 1
ATOM 775 N N . GLY A 1 99 ? -16.645 -10.010 3.896 1.00 91.19 99 GLY A N 1
ATOM 776 C CA . GLY A 1 99 ? -15.461 -10.231 3.067 1.00 91.19 99 GLY A CA 1
ATOM 777 C C . GLY A 1 99 ? -15.345 -11.684 2.604 1.00 91.19 99 GLY A C 1
ATOM 778 O O . GLY A 1 99 ? -15.190 -11.939 1.413 1.00 91.19 99 GLY A O 1
ATOM 779 N N . GLY A 1 100 ? -15.482 -12.645 3.522 1.00 90.62 100 GLY A N 1
ATOM 780 C CA . GLY A 1 100 ? -15.407 -14.074 3.202 1.00 90.62 100 GLY A CA 1
ATOM 781 C C . GLY A 1 100 ? -16.516 -14.546 2.256 1.00 90.62 100 GLY A C 1
ATOM 782 O O . GLY A 1 100 ? -16.238 -15.206 1.257 1.00 90.62 100 GLY A O 1
ATOM 783 N N . VAL A 1 101 ? -17.766 -14.167 2.526 1.00 90.50 101 VAL A N 1
ATOM 784 C CA . VAL A 1 101 ? -18.917 -14.484 1.666 1.00 90.50 101 VAL A CA 1
ATOM 785 C C . VAL A 1 101 ? -18.767 -13.813 0.304 1.00 90.50 101 VAL A C 1
ATOM 787 O O . VAL A 1 101 ? -18.959 -14.470 -0.715 1.00 90.50 101 VAL A O 1
ATOM 790 N N . GLY A 1 102 ? -18.357 -12.542 0.264 1.00 87.38 102 GLY A N 1
ATOM 791 C CA . GLY A 1 102 ? -18.116 -11.830 -0.989 1.00 87.38 102 GLY A CA 1
ATOM 792 C C . GLY A 1 102 ? -17.049 -12.506 -1.853 1.00 87.38 102 GLY A C 1
ATOM 793 O O . GLY A 1 102 ? -17.234 -12.619 -3.062 1.00 87.38 102 GLY A O 1
ATOM 794 N N . HIS A 1 103 ? -15.980 -13.030 -1.245 1.00 87.00 103 HIS A N 1
ATOM 795 C CA . HIS A 1 103 ? -14.963 -13.826 -1.940 1.00 87.00 103 HIS A CA 1
ATOM 796 C C . HIS A 1 103 ? -15.550 -15.104 -2.554 1.00 87.00 103 HIS A C 1
ATOM 798 O O . HIS A 1 103 ? -15.339 -15.365 -3.737 1.00 87.00 103 HIS A O 1
ATOM 804 N N . VAL A 1 104 ? -16.287 -15.893 -1.761 1.00 86.94 104 VAL A N 1
ATOM 805 C CA . VAL A 1 104 ? -16.891 -17.158 -2.216 1.00 86.94 104 VAL A CA 1
ATOM 806 C C . VAL A 1 104 ? -17.879 -16.911 -3.353 1.00 86.94 104 VAL A C 1
ATOM 808 O O . VAL A 1 104 ? -17.830 -17.598 -4.371 1.00 86.94 104 VAL A O 1
ATOM 811 N N . LEU A 1 105 ? -18.746 -15.907 -3.210 1.00 86.81 105 LEU A N 1
ATOM 812 C CA . LEU A 1 105 ? -19.725 -15.566 -4.238 1.00 86.81 105 LEU A CA 1
ATOM 813 C C . LEU A 1 105 ? -19.048 -15.033 -5.504 1.00 86.81 105 LEU A C 1
ATOM 815 O O . LEU A 1 105 ? -19.408 -15.463 -6.594 1.00 86.81 105 LEU A O 1
ATOM 819 N N . SER A 1 106 ? -18.040 -14.165 -5.382 1.00 84.38 106 SER A N 1
ATOM 82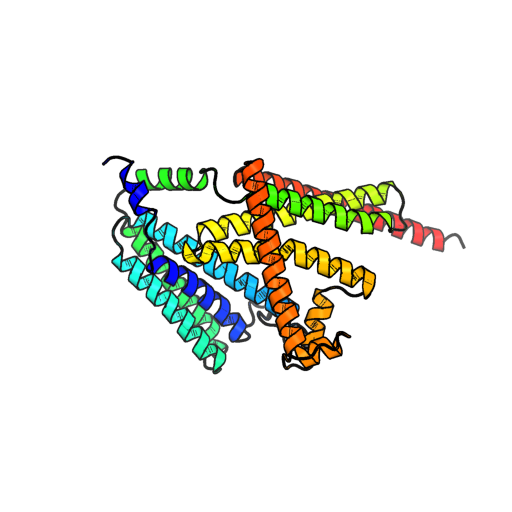0 C CA . SER A 1 106 ? -17.313 -13.631 -6.545 1.00 84.38 106 SER A CA 1
ATOM 821 C C . SER A 1 106 ? -16.584 -14.721 -7.324 1.00 84.38 106 SER A C 1
ATOM 823 O O . SER A 1 106 ? -16.602 -14.714 -8.549 1.00 84.38 106 SER A O 1
ATOM 825 N N . ASN A 1 107 ? -15.979 -15.686 -6.627 1.00 82.00 107 ASN A N 1
ATOM 826 C CA . ASN A 1 107 ? -15.254 -16.781 -7.268 1.00 82.00 107 ASN A CA 1
ATOM 827 C C . ASN A 1 107 ? -16.180 -17.767 -8.001 1.00 82.00 107 ASN A C 1
ATOM 829 O O . ASN A 1 107 ? -15.765 -18.393 -8.969 1.00 82.00 107 ASN A O 1
ATOM 833 N N . ASN A 1 108 ? -17.432 -17.890 -7.555 1.00 80.44 108 ASN A N 1
ATOM 834 C CA . ASN A 1 108 ? -18.424 -18.793 -8.142 1.00 80.44 108 ASN A CA 1
ATOM 835 C C . ASN A 1 108 ? -19.365 -18.093 -9.141 1.00 80.44 108 ASN A C 1
ATOM 837 O O . ASN A 1 108 ? -20.365 -18.682 -9.541 1.00 80.44 108 ASN A O 1
ATOM 841 N N . GLY A 1 109 ? -19.096 -16.833 -9.505 1.00 70.00 109 GLY A N 1
ATOM 842 C CA . GLY A 1 109 ? -19.972 -16.043 -10.381 1.00 70.00 109 GLY A CA 1
ATOM 843 C C . GLY A 1 109 ? -21.322 -15.665 -9.755 1.00 70.00 109 GLY A C 1
ATOM 844 O O . GLY A 1 109 ? -22.234 -15.259 -10.463 1.00 70.00 109 GLY A O 1
ATOM 845 N N . GLY A 1 110 ? -21.469 -15.797 -8.434 1.00 62.81 110 GLY A N 1
ATOM 846 C CA . GLY A 1 110 ? -22.717 -15.557 -7.705 1.00 62.81 110 GLY A CA 1
ATOM 847 C C . GLY A 1 110 ? -23.026 -14.084 -7.417 1.00 62.81 110 GLY A C 1
ATOM 848 O O . GLY A 1 110 ? -24.131 -13.781 -6.978 1.00 62.81 110 GLY A O 1
ATOM 849 N N . ILE A 1 111 ? -22.079 -13.164 -7.640 1.00 67.50 111 ILE A N 1
ATOM 850 C CA . ILE A 1 111 ? -22.371 -11.723 -7.657 1.00 67.50 111 ILE A CA 1
ATOM 851 C C . ILE A 1 111 ? -22.509 -11.307 -9.117 1.00 67.50 111 ILE A C 1
ATOM 853 O O . ILE A 1 111 ? -21.520 -11.011 -9.782 1.00 67.50 111 ILE A O 1
ATOM 857 N N . GLU A 1 112 ? -23.742 -11.304 -9.615 1.00 66.12 112 GLU A N 1
ATOM 858 C CA . GLU A 1 112 ? -24.044 -10.722 -10.922 1.00 66.12 112 GLU A CA 1
ATOM 859 C C . GLU A 1 112 ? -23.788 -9.207 -10.903 1.00 66.12 112 GLU A C 1
ATOM 861 O O . GLU A 1 112 ? -23.930 -8.564 -9.858 1.00 66.12 112 GLU A O 1
ATOM 866 N N . LYS A 1 113 ? -23.482 -8.611 -12.068 1.00 66.75 113 LYS A N 1
ATOM 867 C CA . LYS A 1 113 ? -23.170 -7.170 -12.211 1.00 66.75 113 LYS A CA 1
ATOM 868 C C . LYS A 1 113 ? -24.209 -6.248 -11.542 1.00 66.75 113 LYS A C 1
ATOM 870 O O . LYS A 1 113 ? -23.878 -5.175 -11.048 1.00 66.75 113 LYS A O 1
ATOM 875 N N . GLN A 1 114 ? -25.472 -6.676 -11.460 1.00 64.06 114 GLN A N 1
ATOM 876 C CA . GLN A 1 114 ? -26.563 -5.928 -10.820 1.00 64.06 114 GLN A CA 1
ATOM 877 C C . GLN A 1 114 ? -26.462 -5.866 -9.276 1.00 64.06 114 GLN A C 1
ATOM 879 O O . GLN A 1 114 ? -27.028 -4.970 -8.641 1.00 64.06 114 GLN A O 1
ATOM 884 N N . HIS A 1 115 ? -25.710 -6.777 -8.654 1.00 72.06 115 HIS A N 1
ATOM 885 C CA . HIS A 1 115 ? -25.533 -6.886 -7.204 1.00 72.06 115 HIS A CA 1
ATOM 886 C C . HIS A 1 115 ? -24.201 -6.319 -6.680 1.00 72.06 115 HIS A C 1
ATOM 888 O O . HIS A 1 115 ? -24.038 -6.190 -5.465 1.00 72.06 115 HIS A O 1
ATOM 894 N N . GLU A 1 116 ? -23.290 -5.881 -7.555 1.00 80.00 116 GLU A N 1
ATOM 895 C CA . GLU A 1 116 ? -22.021 -5.236 -7.168 1.00 80.00 116 GLU A CA 1
ATOM 896 C C . GLU A 1 116 ? -22.249 -3.966 -6.331 1.00 80.00 116 GLU A C 1
ATOM 898 O O . GLU A 1 116 ? -21.601 -3.738 -5.308 1.00 80.00 116 GLU A O 1
ATOM 903 N N . SER A 1 117 ? -23.239 -3.155 -6.713 1.00 79.50 117 SER A N 1
ATOM 904 C CA . SER A 1 117 ? -23.610 -1.936 -5.984 1.00 79.50 117 SER A CA 1
ATOM 905 C C . SER A 1 117 ? -24.119 -2.244 -4.572 1.00 79.50 117 SER A C 1
ATOM 907 O O . SER A 1 117 ? -23.746 -1.567 -3.613 1.00 79.50 117 SER A O 1
ATOM 909 N N . HIS A 1 118 ? -24.920 -3.302 -4.423 1.00 85.44 118 HIS A N 1
ATOM 910 C CA . HIS A 1 118 ? -25.458 -3.746 -3.139 1.00 85.44 118 HIS A CA 1
ATOM 911 C C . HIS A 1 118 ? -24.341 -4.138 -2.170 1.00 85.44 118 HIS A C 1
ATOM 913 O O . HIS A 1 118 ? -24.412 -3.796 -0.991 1.00 85.44 118 HIS A O 1
ATOM 919 N N . TYR A 1 119 ? -23.279 -4.783 -2.660 1.00 88.12 119 TYR A N 1
ATOM 920 C CA . TYR A 1 119 ? -22.123 -5.132 -1.837 1.00 88.12 119 TYR A CA 1
ATOM 921 C C . TYR A 1 119 ? -21.485 -3.898 -1.182 1.00 88.12 119 TYR A C 1
ATOM 923 O O . TYR A 1 119 ? -21.270 -3.877 0.034 1.00 88.12 119 TYR A O 1
ATOM 931 N N . PHE A 1 120 ? -21.244 -2.838 -1.961 1.00 87.75 120 PHE A N 1
ATOM 932 C CA . PHE A 1 120 ? -20.691 -1.589 -1.432 1.00 87.75 120 PHE A CA 1
ATOM 933 C C . PHE A 1 120 ? -21.641 -0.896 -0.449 1.00 87.75 120 PHE A C 1
ATOM 935 O O . PHE A 1 120 ? -21.174 -0.349 0.552 1.00 87.75 120 PHE A O 1
ATOM 942 N N . TRP A 1 121 ? -22.958 -0.959 -0.675 1.00 90.00 121 TRP A N 1
ATOM 943 C CA . TRP A 1 121 ? -23.952 -0.441 0.271 1.00 90.00 121 TRP A CA 1
ATOM 944 C C . TRP A 1 121 ? -23.946 -1.196 1.599 1.00 90.00 121 TRP A C 1
ATOM 946 O O . TRP A 1 121 ? -23.983 -0.561 2.651 1.00 90.00 121 TRP A O 1
ATOM 956 N N . VAL A 1 122 ? -23.848 -2.529 1.580 1.00 91.75 122 VAL A N 1
ATOM 957 C CA . VAL A 1 122 ? -23.764 -3.332 2.811 1.00 91.75 122 VAL A CA 1
ATOM 958 C C . VAL A 1 122 ? -22.455 -3.046 3.549 1.00 91.75 122 VAL A C 1
ATOM 960 O O . VAL A 1 122 ? -22.479 -2.798 4.755 1.00 91.75 122 VAL A O 1
ATOM 963 N N . LEU A 1 123 ? -21.320 -3.006 2.841 1.00 93.00 123 LEU A N 1
ATOM 964 C CA . LEU A 1 123 ? -20.022 -2.663 3.430 1.00 93.00 123 LEU A CA 1
ATOM 965 C C . LEU A 1 123 ? -20.048 -1.267 4.069 1.00 93.00 123 LEU A C 1
ATOM 967 O O . LEU A 1 123 ? -19.691 -1.107 5.239 1.00 93.00 123 LEU A O 1
ATOM 971 N N . GLY A 1 124 ? -20.511 -0.265 3.319 1.00 92.19 124 GLY A N 1
ATOM 972 C CA . GLY A 1 124 ? -20.668 1.105 3.798 1.00 92.19 124 GLY A CA 1
ATOM 973 C C . GLY A 1 124 ? -21.636 1.197 4.976 1.00 92.19 124 GLY A C 1
ATOM 974 O O . GLY A 1 124 ? -21.344 1.884 5.953 1.00 92.19 124 GLY A O 1
ATOM 975 N N . GLY A 1 125 ? -22.738 0.446 4.934 1.00 92.62 125 GLY A N 1
ATOM 976 C CA . GLY A 1 125 ? -23.733 0.358 5.998 1.00 92.62 125 GLY A CA 1
ATOM 977 C C . GLY A 1 125 ? -23.162 -0.189 7.305 1.00 92.62 125 GLY A C 1
ATOM 978 O O . GLY A 1 125 ? -23.386 0.411 8.353 1.00 92.62 125 GLY A O 1
ATOM 979 N N . ILE A 1 126 ? -22.367 -1.265 7.265 1.00 93.00 126 ILE A N 1
ATOM 980 C CA . ILE A 1 126 ? -21.705 -1.821 8.461 1.00 93.00 126 ILE A CA 1
ATOM 981 C C . ILE A 1 126 ? -20.711 -0.810 9.047 1.00 93.00 126 ILE A C 1
ATOM 983 O O . ILE A 1 126 ? -20.715 -0.560 10.257 1.00 93.00 126 ILE A O 1
ATOM 987 N N . LEU A 1 127 ? -19.876 -0.198 8.199 1.00 93.44 127 LEU A N 1
ATOM 988 C CA . LEU A 1 127 ? -18.892 0.797 8.633 1.00 93.44 127 LEU A CA 1
ATOM 989 C C . LEU A 1 127 ? -19.569 2.032 9.244 1.00 93.44 127 LEU A C 1
ATOM 991 O O . LEU A 1 127 ? -19.133 2.523 10.290 1.00 93.44 127 LEU A O 1
ATOM 995 N N . PHE A 1 128 ? -20.645 2.512 8.621 1.00 93.12 128 PHE A N 1
ATOM 996 C CA . PHE A 1 128 ? -21.419 3.654 9.094 1.00 93.12 128 PHE A CA 1
ATOM 997 C C . PHE A 1 128 ? -22.167 3.337 10.389 1.00 93.12 128 PHE A C 1
ATOM 999 O O . PHE A 1 128 ? -22.099 4.117 11.335 1.00 93.12 128 PHE A O 1
ATOM 1006 N N . LEU A 1 129 ? -22.829 2.182 10.476 1.00 91.88 129 LEU A N 1
ATOM 1007 C CA . LEU A 1 129 ? -23.563 1.770 11.669 1.00 91.88 129 LEU A CA 1
ATOM 1008 C C . LEU A 1 129 ? -22.623 1.600 12.862 1.00 91.88 129 LEU A C 1
ATOM 1010 O O . LEU A 1 129 ? -22.909 2.113 13.943 1.00 91.88 129 LEU A O 1
ATOM 1014 N N . GLY A 1 130 ? -21.477 0.940 12.679 1.00 88.56 130 GLY A N 1
ATOM 1015 C CA . GLY A 1 130 ? -20.504 0.804 13.759 1.00 88.56 130 GLY A CA 1
ATOM 1016 C C . GLY A 1 130 ? -19.908 2.149 14.184 1.00 88.56 130 GLY A C 1
ATOM 1017 O O . GLY A 1 130 ? -19.708 2.369 15.379 1.00 88.56 130 GLY A O 1
ATOM 1018 N N . LEU A 1 131 ? -19.722 3.086 13.247 1.00 90.00 131 LEU A N 1
ATOM 1019 C CA . LEU A 1 131 ? -19.332 4.460 13.562 1.00 90.00 131 LEU A CA 1
ATOM 1020 C C . LEU A 1 131 ? -20.428 5.205 14.342 1.00 90.00 131 LEU A C 1
ATOM 1022 O O . LEU A 1 131 ? -20.127 5.847 15.346 1.00 90.00 131 LEU A O 1
ATOM 1026 N N . ALA A 1 132 ? -21.690 5.099 13.925 1.00 88.62 132 ALA A N 1
ATOM 1027 C CA . ALA A 1 132 ? -22.828 5.718 14.598 1.00 88.62 132 ALA A CA 1
ATOM 1028 C C . ALA A 1 132 ? -22.967 5.189 16.032 1.00 88.62 132 ALA A C 1
ATOM 1030 O O . ALA A 1 132 ? -22.986 5.975 16.979 1.00 88.62 132 ALA A O 1
ATOM 1031 N N . VAL A 1 133 ? -22.952 3.865 16.216 1.00 89.12 133 VAL A N 1
ATOM 1032 C CA . VAL A 1 133 ? -22.963 3.226 17.542 1.00 89.12 133 VAL A CA 1
ATOM 1033 C C . VAL A 1 133 ? -21.789 3.711 18.391 1.00 89.12 133 VAL A C 1
ATOM 1035 O O . VAL A 1 133 ? -21.962 3.997 19.576 1.00 89.12 133 VAL A O 1
ATOM 1038 N N . ALA A 1 134 ? -20.603 3.855 17.797 1.00 86.31 134 ALA A N 1
ATOM 1039 C CA . ALA A 1 134 ? -19.433 4.352 18.503 1.00 86.31 134 ALA A CA 1
ATOM 1040 C C . ALA A 1 134 ? -19.577 5.820 18.936 1.00 86.31 134 ALA A C 1
ATOM 1042 O O . ALA A 1 134 ? -19.174 6.165 20.045 1.00 86.31 134 ALA A O 1
ATOM 1043 N N . ILE A 1 135 ? -20.172 6.675 18.101 1.00 84.31 135 ILE A N 1
ATOM 1044 C CA . ILE A 1 135 ? -20.407 8.096 18.397 1.00 84.31 135 ILE A CA 1
ATOM 1045 C C . ILE A 1 135 ? -21.478 8.263 19.481 1.00 84.31 135 ILE A C 1
ATOM 1047 O O . ILE A 1 135 ? -21.224 8.948 20.472 1.00 84.31 135 ILE A O 1
ATOM 1051 N N . PHE A 1 136 ? -22.639 7.621 19.328 1.00 84.31 136 PHE A N 1
ATOM 1052 C CA . PHE A 1 136 ? -23.753 7.725 20.280 1.00 84.31 136 PHE A CA 1
ATOM 1053 C C . PHE A 1 136 ? -23.489 6.973 21.593 1.00 84.31 136 PHE A C 1
ATOM 1055 O O . PHE A 1 136 ? -24.061 7.306 22.626 1.00 84.31 136 PHE A O 1
ATOM 1062 N N . GLY A 1 137 ? -22.591 5.985 21.579 1.00 75.56 137 GLY A N 1
ATOM 1063 C CA . GLY A 1 137 ? -22.173 5.225 22.756 1.00 75.56 137 GLY A CA 1
ATOM 1064 C C . GLY A 1 137 ? -21.020 5.837 23.564 1.00 75.56 137 GLY A C 1
ATOM 1065 O O . GLY A 1 137 ? -20.565 5.183 24.508 1.00 75.56 137 GLY A O 1
ATOM 1066 N N . ARG A 1 138 ? -20.522 7.035 23.209 1.00 72.56 138 ARG A N 1
ATOM 1067 C CA . ARG A 1 138 ? -19.379 7.703 23.870 1.00 72.56 138 ARG A CA 1
ATOM 1068 C C . ARG A 1 138 ? -19.658 8.043 25.334 1.00 72.56 138 ARG A C 1
ATOM 1070 O O . ARG A 1 138 ? -20.697 8.613 25.647 1.00 72.56 138 ARG A O 1
ATOM 1077 N N . SER A 1 139 ? -18.676 7.809 26.214 1.00 62.00 139 SER A N 1
ATOM 1078 C CA . SER A 1 139 ? -18.797 8.154 27.641 1.00 62.00 139 SER A CA 1
ATOM 1079 C C . SER A 1 139 ? -18.231 9.527 28.045 1.00 62.00 139 SER A C 1
ATOM 1081 O O . SER A 1 139 ? -18.663 10.049 29.066 1.00 62.00 139 SER A O 1
ATOM 1083 N N . ASP A 1 140 ? -17.308 10.148 27.284 1.00 66.19 140 ASP A N 1
ATOM 1084 C CA . ASP A 1 140 ? -16.723 11.458 27.653 1.00 66.19 140 ASP A CA 1
ATOM 1085 C C . ASP A 1 140 ? -16.140 12.238 26.442 1.00 66.19 140 ASP A C 1
ATOM 1087 O O . ASP A 1 140 ? -15.175 11.807 25.805 1.00 66.19 140 ASP A O 1
ATOM 1091 N N . HIS A 1 141 ? -16.718 13.401 26.100 1.00 58.47 141 HIS A N 1
ATOM 1092 C CA . HIS A 1 141 ? -16.495 14.108 24.820 1.00 58.47 141 HIS A CA 1
ATOM 1093 C C . HIS A 1 141 ? -15.131 14.819 24.694 1.00 58.47 141 HIS A C 1
ATOM 1095 O O . HIS A 1 141 ? -14.545 14.862 23.610 1.00 58.47 141 HIS A O 1
ATOM 1101 N N . ARG A 1 142 ? -14.598 15.397 25.779 1.00 56.50 142 ARG A N 1
ATOM 1102 C CA . ARG A 1 142 ? -13.451 16.332 25.708 1.00 56.50 142 ARG A CA 1
ATOM 1103 C C . ARG A 1 142 ? -12.098 15.657 25.943 1.00 56.50 142 ARG A C 1
ATOM 1105 O O . ARG A 1 142 ? -11.101 16.023 25.322 1.00 56.50 142 ARG A O 1
ATOM 1112 N N . ARG A 1 143 ? -12.055 14.643 26.815 1.00 60.28 143 ARG A N 1
ATOM 1113 C CA . ARG A 1 143 ? -10.833 13.868 27.107 1.00 60.28 143 ARG A CA 1
ATOM 1114 C C . ARG A 1 143 ? -10.398 12.994 25.944 1.00 60.28 143 ARG A C 1
ATOM 1116 O O . ARG A 1 143 ? -9.197 12.802 25.757 1.00 60.28 143 ARG A O 1
ATOM 1123 N N . GLN A 1 144 ? -11.358 12.494 25.170 1.00 61.19 144 GLN A N 1
ATOM 1124 C CA . GLN A 1 144 ? -11.069 11.679 24.005 1.00 61.19 144 GLN A CA 1
ATOM 1125 C C . GLN A 1 144 ? -10.347 12.533 22.964 1.00 61.19 144 GLN A C 1
ATOM 1127 O O . GLN A 1 144 ? -9.160 12.290 22.783 1.00 61.19 144 GLN A O 1
ATOM 1132 N N . LEU A 1 145 ? -10.960 13.572 22.375 1.00 58.75 145 LEU A N 1
ATOM 1133 C CA . LEU A 1 145 ? -10.375 14.418 21.306 1.00 58.75 145 LEU A CA 1
ATOM 1134 C C . LEU A 1 145 ? -8.904 14.827 21.525 1.00 58.75 145 LEU A C 1
ATOM 1136 O O . LEU A 1 145 ? -8.074 14.667 20.628 1.00 58.75 145 LEU A O 1
ATOM 1140 N N . VAL A 1 146 ? -8.552 15.277 22.733 1.00 62.94 146 VAL A N 1
ATOM 1141 C CA . VAL A 1 146 ? -7.165 15.631 23.097 1.00 62.94 146 VAL A CA 1
ATOM 1142 C C . VAL A 1 146 ? -6.226 14.418 23.012 1.00 62.94 146 VAL A C 1
ATOM 1144 O O . VAL A 1 146 ? -5.085 14.533 22.567 1.00 62.94 146 VAL A O 1
ATOM 1147 N N . GLY A 1 147 ? -6.705 13.232 23.385 1.00 61.25 147 GLY A N 1
ATOM 1148 C CA . GLY A 1 147 ? -6.011 11.958 23.215 1.00 61.25 147 GLY A CA 1
ATOM 1149 C C . GLY A 1 147 ? -5.761 11.571 21.755 1.00 61.25 147 GLY A C 1
ATOM 1150 O O . GLY A 1 147 ? -4.692 11.037 21.471 1.00 61.25 147 GLY A O 1
ATOM 1151 N N . PHE A 1 148 ? -6.669 11.882 20.823 1.00 56.34 148 PHE A N 1
ATOM 1152 C CA . PHE A 1 148 ? -6.459 11.618 19.390 1.00 56.34 148 PHE A CA 1
ATOM 1153 C C . PHE A 1 148 ? -5.393 12.537 18.790 1.00 56.34 148 PHE A C 1
ATOM 1155 O O . PHE A 1 148 ? -4.471 12.060 18.131 1.00 56.34 148 PHE A O 1
ATOM 1162 N N . VAL A 1 149 ? -5.448 13.837 19.095 1.00 60.91 149 VAL A N 1
ATOM 1163 C CA . VAL A 1 149 ? -4.409 14.799 18.681 1.00 60.91 149 VAL A CA 1
ATOM 1164 C C . VAL A 1 149 ? -3.051 14.413 19.275 1.00 60.91 149 VAL A C 1
ATOM 1166 O O . VAL A 1 149 ? -2.020 14.448 18.606 1.00 60.91 149 VAL A O 1
ATOM 1169 N N . ARG A 1 150 ? -3.030 13.961 20.531 1.00 62.44 150 ARG A N 1
ATOM 1170 C CA . ARG A 1 150 ? -1.801 13.483 21.169 1.00 62.44 150 ARG A CA 1
ATOM 1171 C C . ARG A 1 150 ? -1.311 12.161 20.575 1.00 62.44 150 ARG A C 1
ATOM 1173 O O . ARG A 1 150 ? -0.104 11.950 20.513 1.00 62.44 150 ARG A O 1
ATOM 1180 N N . TRP A 1 151 ? -2.211 11.280 20.140 1.00 60.34 151 TRP A N 1
ATOM 1181 C CA . TRP A 1 151 ? -1.877 10.041 19.434 1.00 60.34 151 TRP A CA 1
ATOM 1182 C C . TRP A 1 151 ? -1.279 10.326 18.052 1.00 60.34 151 TRP A C 1
ATOM 1184 O O . TRP A 1 151 ? -0.254 9.733 17.711 1.00 60.34 151 TRP A O 1
ATOM 1194 N N . SER A 1 152 ? -1.838 11.275 17.295 1.00 53.62 152 SER A N 1
ATOM 1195 C CA . SER A 1 152 ? -1.309 11.665 15.983 1.00 53.62 152 SER A CA 1
ATOM 1196 C C . SER A 1 152 ? 0.057 12.358 16.087 1.00 53.62 152 SER A C 1
ATOM 1198 O O . SER A 1 152 ? 0.925 12.121 15.246 1.00 53.62 152 SER A O 1
ATOM 1200 N N . ALA A 1 153 ? 0.284 13.125 17.160 1.00 54.84 153 ALA A N 1
ATOM 1201 C CA . ALA A 1 153 ? 1.524 13.854 17.432 1.00 54.84 153 ALA A CA 1
ATOM 1202 C C . ALA A 1 153 ? 2.664 13.013 18.049 1.00 54.84 153 ALA A C 1
ATOM 1204 O O . ALA A 1 153 ? 3.772 13.522 18.241 1.00 54.84 153 ALA A O 1
ATOM 1205 N N . GLN A 1 154 ? 2.445 11.735 18.383 1.00 59.12 154 GLN A N 1
ATOM 1206 C CA . GLN A 1 154 ? 3.500 10.899 18.965 1.00 59.12 154 GLN A CA 1
ATOM 1207 C C . GLN A 1 154 ? 4.609 10.593 17.944 1.00 59.12 154 GLN A C 1
ATOM 1209 O O . GLN A 1 154 ? 4.360 9.996 16.898 1.00 59.12 154 GLN A O 1
ATOM 1214 N N . ARG A 1 155 ? 5.861 10.938 18.294 1.00 52.03 155 ARG A N 1
ATOM 1215 C CA . ARG A 1 155 ? 7.074 10.510 17.571 1.00 52.03 155 ARG A CA 1
ATOM 1216 C C . ARG A 1 155 ? 7.147 8.984 17.590 1.00 52.03 155 ARG A C 1
ATOM 1218 O O . ARG A 1 155 ? 7.356 8.412 18.663 1.00 52.03 155 ARG A O 1
ATOM 1225 N N . LYS A 1 156 ? 6.949 8.309 16.452 1.00 64.56 156 LYS A N 1
ATOM 1226 C CA . LYS A 1 156 ? 6.861 6.843 16.431 1.00 64.56 156 LYS A CA 1
ATOM 1227 C C . LYS A 1 156 ? 7.439 6.150 15.189 1.00 64.56 156 LYS A C 1
ATOM 1229 O O . LYS A 1 156 ? 7.361 6.638 14.077 1.00 64.56 156 LYS A O 1
ATOM 1234 N N . ARG A 1 157 ? 7.971 4.965 15.526 1.00 59.34 157 ARG A N 1
ATOM 1235 C CA . ARG A 1 157 ? 8.124 3.651 14.869 1.00 59.34 157 ARG A CA 1
ATOM 1236 C C . ARG A 1 157 ? 8.732 3.505 13.475 1.00 59.34 157 ARG A C 1
ATOM 1238 O O . ARG A 1 157 ? 9.588 2.627 13.372 1.00 59.34 157 ARG A O 1
ATOM 1245 N N . CYS A 1 158 ? 8.348 4.255 12.446 1.00 64.69 158 CYS A N 1
ATOM 1246 C CA . CYS A 1 158 ? 9.002 4.074 11.146 1.00 64.69 158 CYS A CA 1
ATOM 1247 C C . CYS A 1 158 ? 10.438 4.601 11.180 1.00 64.69 158 CYS A C 1
ATOM 1249 O O . CYS A 1 158 ? 10.689 5.765 11.500 1.00 64.69 158 CYS A O 1
ATOM 1251 N N . ASN A 1 159 ? 11.381 3.718 10.851 1.00 73.50 159 ASN A N 1
ATOM 1252 C CA . ASN A 1 159 ? 12.798 4.032 10.781 1.00 73.50 159 ASN A CA 1
ATOM 1253 C C . ASN A 1 159 ? 13.070 4.995 9.614 1.00 73.50 159 ASN A C 1
ATOM 1255 O O . ASN A 1 159 ? 13.066 4.578 8.458 1.00 73.50 159 ASN A O 1
ATOM 1259 N N . GLY A 1 160 ? 13.338 6.271 9.910 1.00 75.62 160 GLY A N 1
ATOM 1260 C CA . GLY A 1 160 ? 13.652 7.273 8.889 1.00 75.62 160 GLY A CA 1
ATOM 1261 C C . GLY A 1 160 ? 14.937 6.970 8.114 1.00 75.62 160 GLY A C 1
ATOM 1262 O O . GLY A 1 160 ? 15.057 7.379 6.964 1.00 75.62 160 GLY A O 1
ATOM 1263 N N . VAL A 1 161 ? 15.867 6.206 8.701 1.00 80.69 161 VAL A N 1
ATOM 1264 C CA . VAL A 1 161 ? 17.128 5.811 8.053 1.00 80.69 161 VAL A CA 1
ATOM 1265 C C . VAL A 1 161 ? 16.866 4.914 6.846 1.00 80.69 161 VAL A C 1
ATOM 1267 O O . VAL A 1 161 ? 17.504 5.089 5.815 1.00 80.69 161 VAL A O 1
ATOM 1270 N N . PHE A 1 162 ? 15.897 3.996 6.938 1.00 82.25 162 PHE A N 1
ATOM 1271 C CA . PHE A 1 162 ? 15.533 3.131 5.814 1.00 82.25 162 PHE A CA 1
ATOM 1272 C C . PHE A 1 162 ? 15.102 3.950 4.596 1.00 82.25 162 PHE A C 1
ATOM 1274 O O . PHE A 1 162 ? 15.612 3.755 3.498 1.00 82.25 162 PHE A O 1
ATOM 1281 N N . PHE A 1 163 ? 14.194 4.901 4.805 1.00 84.62 163 PHE A N 1
ATOM 1282 C CA . PHE A 1 163 ? 13.658 5.730 3.730 1.00 84.62 163 PHE A CA 1
ATOM 1283 C C . PHE A 1 163 ? 14.701 6.698 3.172 1.00 84.62 163 PHE A C 1
ATOM 1285 O O . PHE A 1 163 ? 14.692 6.980 1.979 1.00 84.62 163 PHE A O 1
ATOM 1292 N N . LEU A 1 164 ? 15.645 7.151 4.000 1.00 85.25 164 LEU A N 1
ATOM 1293 C CA . LEU A 1 164 ? 16.791 7.923 3.528 1.00 85.25 164 LEU A CA 1
ATOM 1294 C C . LEU A 1 164 ? 17.708 7.083 2.627 1.00 85.25 164 LEU A C 1
ATOM 1296 O O . LEU A 1 164 ? 18.109 7.549 1.567 1.00 85.25 164 LEU A O 1
ATOM 1300 N N . ILE A 1 165 ? 18.010 5.840 3.013 1.00 83.69 165 ILE A N 1
ATOM 1301 C CA . ILE A 1 165 ? 18.802 4.921 2.182 1.00 83.69 165 ILE A CA 1
ATOM 1302 C C . ILE A 1 165 ? 18.063 4.617 0.879 1.00 83.69 165 ILE A C 1
ATOM 1304 O O . ILE A 1 165 ? 18.667 4.680 -0.187 1.00 83.69 165 ILE A O 1
ATOM 1308 N N . LEU A 1 166 ? 16.756 4.354 0.948 1.00 84.56 166 LEU A N 1
ATOM 1309 C CA . LEU A 1 166 ? 15.920 4.156 -0.234 1.00 84.56 166 LEU A CA 1
ATOM 1310 C C . LEU A 1 166 ? 15.986 5.369 -1.172 1.00 84.56 166 LEU A C 1
ATOM 1312 O O . LEU A 1 166 ? 16.155 5.199 -2.376 1.00 84.56 166 LEU A O 1
ATOM 1316 N N . LEU A 1 167 ? 15.915 6.587 -0.626 1.00 87.00 167 LEU A N 1
ATOM 1317 C CA . LEU A 1 167 ? 16.061 7.820 -1.398 1.00 87.00 167 LEU A CA 1
ATOM 1318 C C . LEU A 1 167 ? 17.433 7.905 -2.076 1.00 87.00 167 LEU A C 1
ATOM 1320 O O . LEU A 1 167 ? 17.501 8.236 -3.255 1.00 87.00 167 LEU A O 1
ATOM 1324 N N . ILE A 1 168 ? 18.513 7.576 -1.366 1.00 86.06 168 ILE A N 1
ATOM 1325 C CA . ILE A 1 168 ? 19.875 7.582 -1.921 1.00 86.06 168 ILE A CA 1
ATOM 1326 C C . ILE A 1 168 ? 20.003 6.565 -3.061 1.00 86.06 168 ILE A C 1
ATOM 1328 O O . ILE A 1 168 ? 20.520 6.913 -4.119 1.00 86.06 168 ILE A O 1
ATOM 1332 N N . VAL A 1 169 ? 19.499 5.340 -2.882 1.00 82.94 169 VAL A N 1
ATOM 1333 C CA . VAL A 1 169 ? 19.514 4.293 -3.921 1.00 82.94 169 VAL A CA 1
ATOM 1334 C C . VAL A 1 169 ? 18.721 4.737 -5.153 1.00 82.94 169 VAL A C 1
ATOM 1336 O O . VAL A 1 169 ? 19.190 4.583 -6.281 1.00 82.94 169 VAL A O 1
ATOM 1339 N N . LEU A 1 170 ? 17.550 5.346 -4.958 1.00 84.12 170 LEU A N 1
ATOM 1340 C CA . LEU A 1 170 ? 16.731 5.893 -6.042 1.00 84.12 170 LEU A CA 1
ATOM 1341 C C . LEU A 1 170 ? 17.424 7.054 -6.770 1.00 84.12 170 LEU A C 1
ATOM 1343 O O . LEU A 1 170 ? 17.401 7.119 -7.996 1.00 84.12 170 LEU A O 1
ATOM 1347 N N . ILE A 1 171 ? 18.082 7.965 -6.055 1.00 86.12 171 ILE A N 1
ATOM 1348 C CA . ILE A 1 171 ? 18.807 9.074 -6.690 1.00 86.12 171 ILE A CA 1
ATOM 1349 C C . ILE A 1 171 ? 20.031 8.555 -7.455 1.00 86.12 171 ILE A C 1
ATOM 1351 O O . ILE A 1 171 ? 20.234 8.941 -8.604 1.00 86.12 171 ILE A O 1
ATOM 1355 N N . ALA A 1 172 ? 20.817 7.656 -6.856 1.00 82.31 172 ALA A N 1
ATOM 1356 C CA . ALA A 1 172 ? 21.996 7.067 -7.489 1.00 82.31 172 ALA A CA 1
ATOM 1357 C C . ALA A 1 172 ? 21.628 6.308 -8.772 1.00 82.31 172 ALA A C 1
ATOM 1359 O O . ALA A 1 172 ? 22.278 6.476 -9.803 1.00 82.31 172 ALA A O 1
ATOM 1360 N N . SER A 1 173 ? 20.536 5.541 -8.737 1.00 75.94 173 SER A N 1
ATOM 1361 C CA . SER A 1 173 ? 20.025 4.831 -9.913 1.00 75.94 173 SER A CA 1
ATOM 1362 C C . SER A 1 173 ? 19.583 5.776 -11.032 1.00 75.94 173 SER A C 1
ATOM 1364 O O . SER A 1 173 ? 19.863 5.523 -12.204 1.00 75.94 173 SER A O 1
ATOM 1366 N N . ASN A 1 174 ? 18.952 6.900 -10.688 1.00 79.62 174 ASN A N 1
ATOM 1367 C CA . ASN A 1 174 ? 18.551 7.921 -11.655 1.00 79.62 174 ASN A CA 1
ATOM 1368 C C . ASN A 1 174 ? 19.738 8.709 -12.232 1.00 79.62 174 ASN A C 1
ATOM 1370 O O . ASN A 1 174 ? 19.676 9.137 -13.385 1.00 79.62 174 ASN A O 1
ATOM 1374 N N . LEU A 1 175 ? 20.816 8.885 -11.465 1.00 80.50 175 LEU A N 1
ATOM 1375 C CA . LEU A 1 175 ? 22.012 9.600 -11.910 1.00 80.50 175 LEU A CA 1
ATOM 1376 C C . LEU A 1 175 ? 22.686 8.892 -13.092 1.00 80.50 175 LEU A C 1
ATOM 1378 O O . LEU A 1 175 ? 23.048 9.550 -14.065 1.00 80.50 175 LEU A O 1
ATOM 1382 N N . ILE A 1 176 ? 22.780 7.559 -13.044 1.00 72.94 176 ILE A N 1
ATOM 1383 C CA . ILE A 1 176 ? 23.339 6.737 -14.132 1.00 72.94 176 ILE A CA 1
ATOM 1384 C C . ILE A 1 176 ? 22.586 6.995 -15.445 1.00 72.94 176 ILE A C 1
ATOM 1386 O O . ILE A 1 176 ? 23.204 7.174 -16.491 1.00 72.94 176 ILE A O 1
ATOM 1390 N N . PHE A 1 177 ? 21.256 7.096 -15.380 1.00 70.69 177 PHE A N 1
ATOM 1391 C CA . PHE A 1 177 ? 20.422 7.344 -16.554 1.00 70.69 177 PHE A CA 1
ATOM 1392 C C . PHE A 1 177 ? 20.599 8.762 -17.117 1.00 70.69 177 PHE A C 1
ATOM 1394 O O . PHE A 1 177 ? 20.716 8.939 -18.325 1.00 70.69 177 PHE A O 1
ATOM 1401 N N . VAL A 1 178 ? 20.633 9.784 -16.254 1.00 77.69 178 VAL A N 1
ATOM 1402 C CA . VAL A 1 178 ? 20.776 11.187 -16.690 1.00 77.69 178 VAL A CA 1
ATOM 1403 C C . VAL A 1 178 ? 22.151 11.451 -17.304 1.00 77.69 178 VAL A C 1
ATOM 1405 O O . VAL A 1 178 ? 22.263 12.208 -18.269 1.00 77.69 178 VAL A O 1
ATOM 1408 N N . LEU A 1 179 ? 23.203 10.819 -16.777 1.00 75.88 179 LEU A N 1
ATOM 1409 C CA . LEU A 1 179 ? 24.549 10.957 -17.330 1.00 75.88 179 LEU A CA 1
ATOM 1410 C C . LEU A 1 179 ? 24.629 10.436 -18.772 1.00 75.88 179 LEU A C 1
ATOM 1412 O O . LEU A 1 179 ? 25.274 11.086 -19.596 1.00 75.88 179 LEU A O 1
ATOM 1416 N N . GLY A 1 180 ? 23.903 9.358 -19.083 1.00 69.56 180 GLY A N 1
ATOM 1417 C CA . GLY A 1 180 ? 23.818 8.764 -20.420 1.00 69.56 180 GLY A CA 1
ATOM 1418 C C . GLY A 1 180 ? 22.921 9.493 -21.429 1.00 69.56 180 GLY A C 1
ATOM 1419 O O . GLY A 1 180 ? 22.809 9.028 -22.555 1.00 69.56 180 GLY A O 1
ATOM 1420 N N . MET A 1 181 ? 22.267 10.606 -21.069 1.00 72.75 181 MET A N 1
ATOM 1421 C CA . MET A 1 181 ? 21.425 11.357 -22.013 1.00 72.75 181 MET A CA 1
ATOM 1422 C C . MET A 1 181 ? 22.255 12.224 -22.974 1.00 72.75 181 MET A C 1
ATOM 1424 O O . MET A 1 181 ? 23.139 12.965 -22.538 1.00 72.75 181 MET A O 1
ATOM 1428 N N . ASP A 1 182 ? 21.897 12.235 -24.258 1.00 71.69 182 ASP A N 1
ATOM 1429 C CA . ASP A 1 182 ? 22.434 13.170 -25.259 1.00 71.69 182 ASP A CA 1
ATOM 1430 C C . ASP A 1 182 ? 21.713 14.527 -25.173 1.00 71.69 182 ASP A C 1
ATOM 1432 O O . ASP A 1 182 ? 20.868 14.890 -25.992 1.00 71.69 182 ASP A O 1
ATOM 1436 N N . SER A 1 183 ? 21.993 15.276 -24.107 1.00 74.06 183 SER A N 1
ATOM 1437 C CA . SER A 1 183 ? 21.379 16.579 -23.834 1.00 74.06 183 SER A CA 1
ATOM 1438 C C . SER A 1 183 ? 22.388 17.592 -23.300 1.00 74.06 183 SER A C 1
ATOM 1440 O O . SER A 1 183 ? 23.441 17.231 -22.769 1.00 74.06 183 SER A O 1
ATOM 1442 N N . SER A 1 184 ? 22.056 18.882 -23.409 1.00 81.44 184 SER A N 1
ATOM 1443 C CA . SER A 1 184 ? 22.893 19.959 -22.873 1.00 81.44 184 SER A CA 1
ATOM 1444 C C . SER A 1 184 ? 23.013 19.863 -21.343 1.00 81.44 184 SER A C 1
ATOM 1446 O O . SER A 1 184 ? 22.123 19.344 -20.663 1.00 81.44 184 SER A O 1
ATOM 1448 N N . TRP A 1 185 ? 24.115 20.366 -20.778 1.00 80.38 185 TRP A N 1
ATOM 1449 C CA . TRP A 1 185 ? 24.351 20.351 -19.325 1.00 80.38 185 TRP A CA 1
ATOM 1450 C C . TRP A 1 185 ? 23.184 20.934 -18.497 1.00 80.38 185 TRP A C 1
ATOM 1452 O O . TRP A 1 185 ? 22.780 20.293 -17.525 1.00 80.38 185 TRP A O 1
ATOM 1462 N N . PRO A 1 186 ? 22.578 22.081 -18.872 1.00 80.19 186 PRO A N 1
ATOM 1463 C CA . PRO A 1 186 ? 21.423 22.630 -18.155 1.00 80.19 186 PRO A CA 1
ATOM 1464 C C . PRO A 1 186 ? 20.200 21.703 -18.153 1.00 80.19 186 PRO A C 1
ATOM 1466 O O . PRO A 1 186 ? 19.521 21.575 -17.135 1.00 80.19 186 PRO A O 1
ATOM 1469 N N . GLU A 1 187 ? 19.938 21.007 -19.260 1.00 76.94 187 GLU A N 1
ATOM 1470 C CA . GLU A 1 187 ? 18.838 20.042 -19.349 1.00 76.94 187 GLU A CA 1
ATOM 1471 C C . GLU A 1 187 ? 19.098 18.804 -18.491 1.00 76.94 187 GLU A C 1
ATOM 1473 O O . GLU A 1 187 ? 18.177 18.321 -17.834 1.00 76.94 187 GLU A O 1
ATOM 1478 N N . LYS A 1 188 ? 20.350 18.326 -18.425 1.00 80.62 188 LYS A N 1
ATOM 1479 C CA . LYS A 1 188 ? 20.733 17.232 -17.517 1.00 80.62 188 LYS A CA 1
ATOM 1480 C C . LYS A 1 188 ? 20.487 17.615 -16.060 1.00 80.62 188 LYS A C 1
ATOM 1482 O O . LYS A 1 188 ? 19.937 16.818 -15.304 1.00 80.62 188 LYS A O 1
ATOM 1487 N N . VAL A 1 189 ? 20.844 18.839 -15.668 1.00 82.69 189 VAL A N 1
ATOM 1488 C CA . VAL A 1 189 ? 20.610 19.344 -14.305 1.00 82.69 189 VAL A CA 1
ATOM 1489 C C . VAL A 1 189 ? 19.115 19.469 -14.009 1.00 82.69 189 VAL A C 1
ATOM 1491 O O . VAL A 1 189 ? 18.672 19.005 -12.959 1.00 82.69 189 VAL A O 1
ATOM 1494 N N . SER A 1 190 ? 18.324 20.028 -14.932 1.00 81.38 190 SER A N 1
ATOM 1495 C CA . SER A 1 190 ? 16.862 20.115 -14.783 1.00 81.38 190 SER A CA 1
ATOM 1496 C C . SER A 1 190 ? 16.229 18.728 -14.640 1.00 81.38 190 SER A C 1
ATOM 1498 O O . SER A 1 190 ? 15.477 18.487 -13.697 1.00 81.38 190 SER A O 1
ATOM 1500 N N . ALA A 1 191 ? 16.602 17.784 -15.509 1.00 80.75 191 ALA A N 1
ATOM 1501 C CA . ALA A 1 191 ? 16.104 16.413 -15.474 1.00 80.75 191 ALA A CA 1
ATOM 1502 C C . ALA A 1 191 ? 16.504 15.681 -14.181 1.00 80.75 191 ALA A C 1
ATOM 1504 O O . ALA A 1 191 ? 15.710 14.917 -13.625 1.00 80.75 191 ALA A O 1
ATOM 1505 N N . LEU A 1 192 ? 17.718 15.918 -13.672 1.00 85.19 192 LEU A N 1
ATOM 1506 C CA . LEU A 1 192 ? 18.168 15.361 -12.398 1.00 85.19 192 LEU A CA 1
ATOM 1507 C C . LEU A 1 192 ? 17.357 15.922 -11.225 1.00 85.19 192 LEU A C 1
ATOM 1509 O O . LEU A 1 192 ? 16.925 15.151 -10.370 1.00 85.19 192 LEU A O 1
ATOM 1513 N N . LEU A 1 193 ? 17.103 17.233 -11.198 1.00 85.69 193 LEU A N 1
ATOM 1514 C CA . LEU A 1 193 ? 16.265 17.863 -10.173 1.00 85.69 193 LEU A CA 1
ATOM 1515 C C . LEU A 1 193 ? 14.834 17.315 -10.201 1.00 85.69 193 LEU A C 1
ATOM 1517 O O . LEU A 1 193 ? 14.315 16.930 -9.152 1.00 85.69 193 LEU A O 1
ATOM 1521 N N . GLY A 1 194 ? 14.228 17.184 -11.385 1.00 83.75 194 GLY A N 1
ATOM 1522 C CA . GLY A 1 194 ? 12.904 16.574 -11.548 1.00 83.75 194 GLY A CA 1
ATOM 1523 C C . GLY A 1 194 ? 12.850 15.142 -11.013 1.00 83.75 194 GLY A C 1
ATOM 1524 O O . GLY A 1 194 ? 11.915 14.764 -10.298 1.00 83.75 194 GLY A O 1
ATOM 1525 N N . ARG A 1 195 ? 13.899 14.350 -11.265 1.00 85.50 195 ARG A N 1
ATOM 1526 C CA . ARG A 1 195 ? 14.033 12.984 -10.732 1.00 85.50 195 ARG A CA 1
ATOM 1527 C C . ARG A 1 195 ? 14.232 12.961 -9.219 1.00 85.50 195 ARG A C 1
ATOM 1529 O O . ARG A 1 195 ? 13.589 12.145 -8.564 1.00 85.50 195 ARG A O 1
ATOM 1536 N N . ILE A 1 196 ? 15.042 13.853 -8.646 1.00 88.44 196 ILE A N 1
ATOM 1537 C CA . ILE A 1 196 ? 15.219 13.972 -7.186 1.00 88.44 196 ILE A CA 1
ATOM 1538 C C . ILE A 1 196 ? 13.883 14.298 -6.515 1.00 88.44 196 ILE A C 1
ATOM 1540 O O . ILE A 1 196 ? 13.505 13.627 -5.555 1.00 88.44 196 ILE A O 1
ATOM 1544 N N . PHE A 1 197 ? 13.137 15.273 -7.041 1.00 88.25 197 PHE A N 1
ATOM 1545 C CA . PHE A 1 197 ? 11.816 15.622 -6.523 1.00 88.25 197 PHE A CA 1
ATOM 1546 C C . PHE A 1 197 ? 10.826 14.459 -6.647 1.00 88.25 197 PHE A C 1
ATOM 1548 O O . PHE A 1 197 ? 10.124 14.146 -5.687 1.00 88.25 197 PHE A O 1
ATOM 1555 N N . THR A 1 198 ? 10.830 13.745 -7.774 1.00 86.38 198 THR A N 1
ATOM 1556 C CA . THR A 1 198 ? 9.990 12.551 -7.969 1.00 86.38 198 THR A CA 1
ATOM 1557 C C . THR A 1 198 ? 10.335 11.450 -6.961 1.00 86.38 198 THR A C 1
ATOM 1559 O O . THR A 1 198 ? 9.439 10.871 -6.343 1.00 86.38 198 THR A O 1
ATOM 1562 N N . CYS A 1 199 ? 11.626 11.198 -6.722 1.00 87.88 199 CYS A N 1
ATOM 1563 C CA . CYS A 1 199 ? 12.083 10.250 -5.704 1.00 87.88 199 CYS A CA 1
ATOM 1564 C C . CYS A 1 199 ? 11.662 10.698 -4.296 1.00 87.88 199 CYS A C 1
ATOM 1566 O O . CYS A 1 199 ? 11.227 9.872 -3.496 1.00 87.88 199 CYS A O 1
ATOM 1568 N N . GLY A 1 200 ? 11.730 12.001 -4.007 1.00 87.88 200 GLY A N 1
ATOM 1569 C CA . GLY A 1 200 ? 11.250 12.589 -2.757 1.00 87.88 200 GLY A CA 1
ATOM 1570 C C . GLY A 1 200 ? 9.758 12.345 -2.521 1.00 87.88 200 GLY A C 1
ATOM 1571 O O . GLY A 1 200 ? 9.376 11.930 -1.426 1.00 87.88 200 GLY A O 1
ATOM 1572 N N . VAL A 1 201 ? 8.922 12.517 -3.552 1.00 87.31 201 VAL A N 1
ATOM 1573 C CA . VAL A 1 201 ? 7.485 12.194 -3.491 1.00 87.31 201 VAL A CA 1
ATOM 1574 C C . VAL A 1 201 ? 7.273 10.704 -3.232 1.00 87.31 201 VAL A C 1
ATOM 1576 O O . VAL A 1 201 ? 6.544 10.344 -2.311 1.00 87.31 201 VAL A O 1
ATOM 1579 N N . LEU A 1 202 ? 7.935 9.833 -3.997 1.00 88.12 202 LEU A N 1
ATOM 1580 C CA . LEU A 1 202 ? 7.766 8.382 -3.890 1.00 88.12 202 LEU A CA 1
ATOM 1581 C C . LEU A 1 202 ? 8.167 7.860 -2.505 1.00 88.12 202 LEU A C 1
ATOM 1583 O O . LEU A 1 202 ? 7.415 7.111 -1.878 1.00 88.12 202 LEU A O 1
ATOM 1587 N N . VAL A 1 203 ? 9.324 8.285 -1.994 1.00 89.00 203 VAL A N 1
ATOM 1588 C CA . VAL A 1 203 ? 9.813 7.905 -0.661 1.00 89.00 203 VAL A CA 1
ATOM 1589 C C . VAL A 1 203 ? 8.927 8.490 0.435 1.00 89.00 203 VAL A C 1
ATOM 1591 O O . VAL A 1 203 ? 8.616 7.793 1.400 1.00 89.00 203 VAL A O 1
ATOM 1594 N N . GLY A 1 204 ? 8.487 9.742 0.285 1.00 87.88 204 GLY A N 1
ATOM 1595 C CA . GLY A 1 204 ? 7.581 10.401 1.221 1.00 87.88 204 GLY A CA 1
ATOM 1596 C C . GLY A 1 204 ? 6.239 9.679 1.342 1.00 87.88 204 GLY A C 1
ATOM 1597 O O . GLY A 1 204 ? 5.818 9.333 2.447 1.00 87.88 204 GLY A O 1
ATOM 1598 N N . LEU A 1 205 ? 5.606 9.355 0.212 1.00 88.44 205 LEU A N 1
ATOM 1599 C CA . LEU A 1 205 ? 4.370 8.570 0.174 1.00 88.44 205 LEU A CA 1
ATOM 1600 C C . LEU A 1 205 ? 4.574 7.161 0.736 1.00 88.44 205 LEU A C 1
ATOM 1602 O O . LEU A 1 205 ? 3.767 6.710 1.546 1.00 88.44 205 LEU A O 1
ATOM 1606 N N . SER A 1 206 ? 5.679 6.497 0.385 1.00 86.62 206 SER A N 1
ATOM 1607 C CA . SER A 1 206 ? 6.017 5.169 0.915 1.00 86.62 206 SER A CA 1
ATOM 1608 C C . SER A 1 206 ? 6.184 5.196 2.436 1.00 86.62 206 SER A C 1
ATOM 1610 O O . SER A 1 206 ? 5.671 4.313 3.125 1.00 86.62 206 SER A O 1
ATOM 1612 N N . TYR A 1 207 ? 6.838 6.226 2.985 1.00 87.62 207 TYR A N 1
ATOM 1613 C CA . TYR A 1 207 ? 6.959 6.430 4.430 1.00 87.62 207 TYR A CA 1
ATOM 1614 C C . TYR A 1 207 ? 5.585 6.594 5.078 1.00 87.62 207 TYR A C 1
ATOM 1616 O O . TYR A 1 207 ? 5.285 5.925 6.066 1.00 87.62 207 TYR A O 1
ATOM 1624 N N . LEU A 1 208 ? 4.742 7.474 4.530 1.00 86.81 208 LEU A N 1
ATOM 1625 C CA . LEU A 1 208 ? 3.413 7.753 5.078 1.00 86.81 208 LEU A CA 1
ATOM 1626 C C . LEU A 1 208 ? 2.526 6.507 5.050 1.00 86.81 208 LEU A C 1
ATOM 1628 O O . LEU A 1 208 ? 1.878 6.203 6.051 1.00 86.81 208 LEU A O 1
ATOM 1632 N N . LEU A 1 209 ? 2.549 5.759 3.946 1.00 85.06 209 LEU A N 1
ATOM 1633 C CA . LEU A 1 209 ? 1.802 4.516 3.793 1.00 85.06 209 LEU A CA 1
ATOM 1634 C C . LEU A 1 209 ? 2.290 3.442 4.769 1.00 85.06 209 LEU A C 1
ATOM 1636 O O . LEU A 1 209 ? 1.476 2.764 5.394 1.00 85.06 209 LEU A O 1
ATOM 1640 N N . SER A 1 210 ? 3.607 3.325 4.951 1.00 85.56 210 SER A N 1
ATOM 1641 C CA . SER A 1 210 ? 4.217 2.389 5.902 1.00 85.56 210 SER A CA 1
ATOM 1642 C C . SER A 1 210 ? 3.857 2.739 7.341 1.00 85.56 210 SER A C 1
ATOM 1644 O O . SER A 1 210 ? 3.447 1.869 8.105 1.00 85.56 210 SER A O 1
ATOM 1646 N N . GLU A 1 211 ? 3.947 4.015 7.713 1.00 84.25 211 GLU A N 1
ATOM 1647 C CA . GLU A 1 211 ? 3.615 4.492 9.056 1.00 84.25 211 GLU A CA 1
ATOM 1648 C C . GLU A 1 211 ? 2.123 4.314 9.351 1.00 84.25 211 GLU A C 1
ATOM 1650 O O . GLU A 1 211 ? 1.756 3.859 10.437 1.00 84.25 211 GLU A O 1
ATOM 1655 N N . LEU A 1 212 ? 1.259 4.605 8.376 1.00 80.69 212 LEU A N 1
ATOM 1656 C CA . LEU A 1 212 ? -0.178 4.389 8.492 1.00 80.69 212 LEU A CA 1
ATOM 1657 C C . LEU A 1 212 ? -0.494 2.894 8.634 1.00 80.69 212 LEU A C 1
ATOM 1659 O O . LEU A 1 212 ? -1.174 2.505 9.581 1.00 80.69 212 LEU A O 1
ATOM 1663 N N . SER A 1 213 ? 0.092 2.050 7.784 1.00 82.62 213 SER A N 1
ATOM 1664 C CA . SER A 1 213 ? -0.057 0.591 7.843 1.00 82.62 213 SER A CA 1
ATOM 1665 C C . SER A 1 213 ? 0.457 0.016 9.164 1.00 82.62 213 SER A C 1
ATOM 1667 O O . SER A 1 213 ? -0.185 -0.832 9.775 1.00 82.62 213 SER A O 1
ATOM 1669 N N . MET A 1 214 ? 1.595 0.488 9.681 1.00 81.44 214 MET A N 1
ATOM 1670 C CA . MET A 1 214 ? 2.161 -0.006 10.945 1.00 81.44 214 MET A CA 1
ATOM 1671 C C . MET A 1 214 ? 1.309 0.371 12.159 1.00 81.44 214 MET A C 1
ATOM 1673 O O . MET A 1 214 ? 1.307 -0.350 13.171 1.00 81.44 214 MET A O 1
ATOM 1677 N N . ARG A 1 215 ? 0.610 1.508 12.084 1.00 77.38 215 ARG A N 1
ATOM 1678 C CA . ARG A 1 215 ? -0.342 1.947 13.109 1.00 77.38 215 ARG A CA 1
ATOM 1679 C C . ARG A 1 215 ? -1.594 1.080 13.097 1.00 77.38 215 ARG A C 1
ATOM 1681 O O . ARG A 1 215 ? -2.036 0.703 14.180 1.00 77.38 215 ARG A O 1
ATOM 1688 N N . THR A 1 216 ? -2.104 0.743 11.916 1.00 79.56 216 THR A N 1
ATOM 1689 C CA . THR A 1 216 ? -3.358 -0.000 11.720 1.00 79.56 216 THR A CA 1
ATOM 1690 C C . THR A 1 216 ? -3.201 -1.508 11.789 1.00 79.56 216 THR A C 1
ATOM 1692 O O . THR A 1 216 ? -4.148 -2.195 12.144 1.00 79.56 216 THR A O 1
ATOM 1695 N N . ALA A 1 217 ? -2.021 -2.053 11.505 1.00 80.62 217 ALA A N 1
ATOM 1696 C CA . ALA A 1 217 ? -1.831 -3.492 11.535 1.00 80.62 217 ALA A CA 1
ATOM 1697 C C . ALA A 1 217 ? -1.859 -4.049 12.973 1.00 80.62 217 ALA A C 1
ATOM 1699 O O . ALA A 1 217 ? -1.246 -3.478 13.897 1.00 80.62 217 ALA A O 1
ATOM 1700 N N . PRO A 1 218 ? -2.495 -5.219 13.174 1.00 80.56 218 PRO A N 1
ATOM 1701 C CA . PRO A 1 218 ? -2.376 -5.997 14.397 1.00 80.56 218 PRO A CA 1
ATOM 1702 C C . PRO A 1 218 ? -0.911 -6.316 14.704 1.00 80.56 218 PRO A C 1
ATOM 1704 O O . PRO A 1 218 ? -0.088 -6.495 13.809 1.00 80.56 218 PRO A O 1
ATOM 1707 N N . LYS A 1 219 ? -0.573 -6.429 15.993 1.00 77.25 219 LYS A N 1
ATOM 1708 C CA . LYS A 1 219 ? 0.815 -6.606 16.455 1.00 77.25 219 LYS A CA 1
ATOM 1709 C C . LYS A 1 219 ? 1.564 -7.735 15.742 1.00 77.25 219 LYS A C 1
ATOM 1711 O O . LYS A 1 219 ? 2.706 -7.521 15.349 1.00 77.25 219 LYS A O 1
ATOM 1716 N N . LEU A 1 220 ? 0.906 -8.882 15.573 1.00 78.88 220 LEU A N 1
ATOM 1717 C CA . LEU A 1 220 ? 1.471 -10.082 14.953 1.00 78.88 220 LEU A CA 1
ATOM 1718 C C . LEU A 1 220 ? 1.768 -9.911 13.461 1.00 78.88 220 LEU A C 1
ATOM 1720 O O . LEU A 1 220 ? 2.605 -10.631 12.944 1.00 78.88 220 LEU A O 1
ATOM 1724 N N . PHE A 1 221 ? 1.132 -8.954 12.783 1.00 81.69 221 PHE A N 1
ATOM 1725 C CA . PHE A 1 221 ? 1.276 -8.748 11.340 1.00 81.69 221 PHE A CA 1
ATOM 1726 C C . PHE A 1 221 ? 2.139 -7.534 10.984 1.00 81.69 221 PHE A C 1
ATOM 1728 O O . PHE A 1 221 ? 2.404 -7.293 9.813 1.00 81.69 221 PHE A O 1
ATOM 1735 N N . ARG A 1 222 ? 2.661 -6.784 11.963 1.00 79.69 222 ARG A N 1
ATOM 1736 C CA . ARG A 1 222 ? 3.491 -5.594 11.688 1.00 79.69 222 ARG A CA 1
ATOM 1737 C C . ARG A 1 222 ? 4.796 -5.888 10.944 1.00 79.69 222 ARG A C 1
ATOM 1739 O O . ARG A 1 222 ? 5.317 -4.991 10.292 1.00 79.69 222 ARG A O 1
ATOM 1746 N N . TRP A 1 223 ? 5.326 -7.107 11.043 1.00 77.00 223 TRP A N 1
ATOM 1747 C CA . TRP A 1 223 ? 6.522 -7.520 10.298 1.00 77.00 223 TRP A CA 1
ATOM 1748 C C . TRP A 1 223 ? 6.249 -7.645 8.793 1.00 77.00 223 TRP A C 1
ATOM 1750 O O . TRP A 1 223 ? 7.128 -7.324 8.001 1.00 77.00 223 TRP A O 1
ATOM 1760 N N . SER A 1 224 ? 5.025 -8.020 8.395 1.00 78.88 224 SER A N 1
ATOM 1761 C CA . SER A 1 224 ? 4.645 -8.145 6.979 1.00 78.88 224 SER A CA 1
ATOM 1762 C C . SER A 1 224 ? 4.746 -6.814 6.227 1.00 78.88 224 SER A C 1
ATOM 1764 O O . SER A 1 224 ? 5.120 -6.786 5.061 1.00 78.88 224 SER A O 1
ATOM 1766 N N . ILE A 1 225 ? 4.515 -5.691 6.913 1.00 80.75 225 ILE A N 1
ATOM 1767 C CA . ILE A 1 225 ? 4.681 -4.355 6.329 1.00 80.75 225 ILE A CA 1
ATOM 1768 C C . ILE A 1 225 ? 6.154 -4.078 6.038 1.00 80.75 225 ILE A C 1
ATOM 1770 O O . ILE A 1 225 ? 6.475 -3.554 4.979 1.00 80.75 225 ILE A O 1
ATOM 1774 N N . TRP A 1 226 ? 7.059 -4.457 6.944 1.00 77.88 226 TRP A N 1
ATOM 1775 C CA . TRP A 1 226 ? 8.495 -4.296 6.711 1.00 77.88 226 TRP A CA 1
ATOM 1776 C C . TRP A 1 226 ? 9.000 -5.174 5.576 1.00 77.88 226 TRP A C 1
ATOM 1778 O O . TRP A 1 226 ? 9.858 -4.713 4.835 1.00 77.88 226 TRP A O 1
ATOM 1788 N N . LEU A 1 227 ? 8.443 -6.376 5.411 1.00 78.62 227 LEU A N 1
ATOM 1789 C CA . LEU A 1 227 ? 8.708 -7.204 4.237 1.00 78.62 227 LEU A CA 1
ATOM 1790 C C . LEU A 1 227 ? 8.253 -6.534 2.941 1.00 78.62 227 LEU A C 1
ATOM 1792 O O . LEU A 1 227 ? 9.026 -6.435 1.997 1.00 78.62 227 LEU A O 1
ATOM 1796 N N . LEU A 1 228 ? 7.012 -6.045 2.893 1.00 79.19 228 LEU A N 1
ATOM 1797 C CA . LEU A 1 228 ? 6.483 -5.388 1.695 1.00 79.19 228 LEU A CA 1
ATOM 1798 C C . LEU A 1 228 ? 7.302 -4.148 1.324 1.00 79.19 228 LEU A C 1
ATOM 1800 O O . LEU A 1 228 ? 7.637 -3.931 0.164 1.00 79.19 228 LEU A O 1
ATOM 1804 N N . VAL A 1 229 ? 7.663 -3.344 2.318 1.00 80.69 229 VAL A N 1
ATOM 1805 C CA . VAL A 1 229 ? 8.413 -2.103 2.115 1.00 80.69 229 VAL A CA 1
ATOM 1806 C C . VAL A 1 229 ? 9.878 -2.381 1.762 1.00 80.69 229 VAL A C 1
ATOM 1808 O O . VAL A 1 229 ? 10.463 -1.644 0.969 1.00 80.69 229 VAL A O 1
ATOM 1811 N N . SER A 1 230 ? 10.478 -3.453 2.288 1.00 81.44 230 SER A N 1
ATOM 1812 C CA . SER A 1 230 ? 11.849 -3.845 1.941 1.00 81.44 230 SER A CA 1
ATOM 1813 C C . SER A 1 230 ? 11.974 -4.465 0.548 1.00 81.44 230 SER A C 1
ATOM 1815 O O . SER A 1 230 ? 13.081 -4.493 0.011 1.00 81.44 230 SER A O 1
ATOM 1817 N N . LEU A 1 231 ? 10.868 -4.889 -0.075 1.00 80.94 231 LEU A N 1
ATOM 1818 C CA . LEU A 1 231 ? 10.855 -5.286 -1.485 1.00 80.94 231 LEU A CA 1
ATOM 1819 C C . LEU A 1 231 ? 11.063 -4.098 -2.428 1.00 80.94 231 LEU A C 1
ATOM 1821 O O . LEU A 1 231 ? 11.651 -4.286 -3.485 1.00 80.94 231 LEU A O 1
ATOM 1825 N N . ILE A 1 232 ? 10.650 -2.879 -2.058 1.00 80.69 232 ILE A N 1
ATOM 1826 C CA . ILE A 1 232 ? 10.763 -1.686 -2.919 1.00 80.69 232 ILE A CA 1
ATOM 1827 C C . ILE A 1 232 ? 12.189 -1.494 -3.476 1.00 80.69 232 ILE A C 1
ATOM 1829 O O . ILE A 1 232 ? 12.330 -1.436 -4.697 1.00 80.69 232 ILE A O 1
ATOM 1833 N N . PRO A 1 233 ? 13.262 -1.426 -2.660 1.00 73.81 233 PRO A N 1
ATOM 1834 C CA . PRO A 1 233 ? 14.616 -1.274 -3.194 1.00 73.81 233 PRO A CA 1
ATOM 1835 C C . PRO A 1 233 ? 15.058 -2.461 -4.062 1.00 73.81 233 PRO A C 1
ATOM 1837 O O . PRO A 1 233 ? 15.779 -2.255 -5.032 1.00 73.81 233 PRO A O 1
ATOM 1840 N N . LEU A 1 234 ? 14.616 -3.687 -3.757 1.00 78.69 234 LEU A N 1
ATOM 1841 C CA . LEU A 1 234 ? 14.936 -4.867 -4.567 1.00 78.69 234 LEU A CA 1
ATOM 1842 C C . LEU A 1 234 ? 14.265 -4.802 -5.940 1.00 78.69 234 LEU A C 1
ATOM 1844 O O . LEU A 1 234 ? 14.913 -5.073 -6.944 1.00 78.69 234 LEU A O 1
ATOM 1848 N N . ILE A 1 235 ? 12.996 -4.388 -5.984 1.00 81.94 235 ILE A N 1
ATOM 1849 C CA . ILE A 1 235 ? 12.237 -4.171 -7.220 1.00 81.94 235 ILE A CA 1
ATOM 1850 C C . ILE A 1 235 ? 12.917 -3.096 -8.070 1.00 81.94 235 ILE A C 1
ATOM 1852 O O . ILE A 1 235 ? 13.073 -3.289 -9.268 1.00 81.94 235 ILE A O 1
ATOM 1856 N N . VAL A 1 236 ? 13.373 -1.997 -7.459 1.00 77.81 236 VAL A N 1
ATOM 1857 C CA . VAL A 1 236 ? 14.099 -0.926 -8.165 1.00 77.81 236 VAL A CA 1
ATOM 1858 C C . VAL A 1 236 ? 15.397 -1.452 -8.777 1.00 77.81 236 VAL A C 1
ATOM 1860 O O . VAL A 1 236 ? 15.645 -1.228 -9.957 1.00 77.81 236 VAL A O 1
ATOM 1863 N N . ILE A 1 237 ? 16.216 -2.168 -8.002 1.00 75.62 237 ILE A N 1
ATOM 1864 C CA . ILE A 1 237 ? 17.481 -2.737 -8.494 1.00 75.62 237 ILE A CA 1
ATOM 1865 C C . ILE A 1 237 ? 17.216 -3.744 -9.621 1.00 75.62 237 ILE A C 1
ATOM 1867 O O . ILE A 1 237 ? 17.912 -3.724 -10.635 1.00 75.62 237 ILE A O 1
ATOM 1871 N N . ALA A 1 238 ? 16.199 -4.594 -9.465 1.00 78.12 238 ALA A N 1
ATOM 1872 C CA . ALA A 1 238 ? 15.810 -5.563 -10.479 1.00 78.12 238 ALA A CA 1
ATOM 1873 C C . ALA A 1 238 ? 15.328 -4.876 -11.766 1.00 78.12 238 ALA A C 1
ATOM 1875 O O . ALA A 1 238 ? 15.803 -5.224 -12.841 1.00 78.12 238 ALA A O 1
ATOM 1876 N N . ASP A 1 239 ? 14.461 -3.864 -11.670 1.00 80.94 239 ASP A N 1
ATOM 1877 C CA . ASP A 1 239 ? 13.982 -3.086 -12.821 1.00 80.94 239 ASP A CA 1
ATOM 1878 C C . ASP A 1 239 ? 15.124 -2.414 -13.582 1.00 80.94 239 ASP A C 1
ATOM 1880 O O . ASP A 1 239 ? 15.179 -2.482 -14.808 1.00 80.94 239 ASP A O 1
ATOM 1884 N N . GLN A 1 240 ? 16.099 -1.857 -12.865 1.00 73.44 240 GLN A N 1
ATOM 1885 C CA . GLN A 1 240 ? 17.288 -1.285 -13.488 1.00 73.44 240 GLN A CA 1
ATOM 1886 C C . GLN A 1 240 ? 18.163 -2.312 -14.188 1.00 73.44 240 GLN A C 1
ATOM 1888 O O . GLN A 1 240 ? 18.592 -2.091 -15.321 1.00 73.44 240 GLN A O 1
ATOM 1893 N N . TRP A 1 241 ? 18.468 -3.412 -13.501 1.00 77.69 241 TRP A N 1
ATOM 1894 C CA . TRP A 1 241 ? 19.282 -4.470 -14.078 1.00 77.69 241 TRP A CA 1
ATOM 1895 C C . TRP A 1 241 ? 18.615 -5.016 -15.339 1.00 77.69 241 TRP A C 1
ATOM 1897 O O . TRP A 1 241 ? 19.277 -5.164 -16.360 1.00 77.69 241 TRP A O 1
ATOM 1907 N N . MET A 1 242 ? 17.298 -5.214 -15.306 1.00 74.94 242 MET A N 1
ATOM 1908 C CA . MET A 1 242 ? 16.516 -5.646 -16.458 1.00 74.94 242 MET A CA 1
ATOM 1909 C C . MET A 1 242 ? 16.518 -4.631 -17.600 1.00 74.94 242 MET A C 1
ATOM 1911 O O . MET A 1 242 ? 16.759 -5.015 -18.744 1.00 74.94 242 MET A O 1
ATOM 1915 N N . GLY A 1 243 ? 16.327 -3.344 -17.304 1.00 74.88 243 GLY A N 1
ATOM 1916 C CA . GLY A 1 243 ? 16.394 -2.293 -18.316 1.00 74.88 243 GLY A CA 1
ATOM 1917 C C . GLY A 1 243 ? 17.757 -2.242 -19.010 1.00 74.88 243 GLY A C 1
ATOM 1918 O O . GLY A 1 243 ? 17.817 -2.117 -20.229 1.00 74.88 243 GLY A O 1
ATOM 1919 N N . ASN A 1 244 ? 18.843 -2.410 -18.252 1.00 71.25 244 ASN A N 1
ATOM 1920 C CA . ASN A 1 244 ? 20.206 -2.338 -18.779 1.00 71.25 244 ASN A CA 1
ATOM 1921 C C . ASN A 1 244 ? 20.656 -3.628 -19.485 1.00 71.25 244 ASN A C 1
ATOM 1923 O O . ASN A 1 244 ? 21.306 -3.559 -20.522 1.00 71.25 244 ASN A O 1
ATOM 1927 N N . ALA A 1 245 ? 20.353 -4.798 -18.918 1.00 73.50 245 ALA A N 1
ATOM 1928 C CA . ALA A 1 245 ? 20.825 -6.087 -19.425 1.00 73.50 245 ALA A CA 1
ATOM 1929 C C . ALA A 1 245 ? 19.923 -6.659 -20.525 1.00 73.50 245 ALA A C 1
ATOM 1931 O O . ALA A 1 245 ? 20.408 -7.338 -21.424 1.00 73.50 245 ALA A O 1
ATOM 1932 N N . LEU A 1 246 ? 18.612 -6.410 -20.441 1.00 71.50 246 LEU A N 1
ATOM 1933 C CA . LEU A 1 246 ? 17.602 -7.029 -21.304 1.00 71.50 246 LEU A CA 1
ATOM 1934 C C . LEU A 1 246 ? 16.828 -6.008 -22.152 1.00 71.50 246 LEU A C 1
ATOM 1936 O O . LEU A 1 246 ? 15.988 -6.416 -22.949 1.00 71.50 246 LEU A O 1
ATOM 1940 N N . GLY A 1 247 ? 17.060 -4.701 -21.976 1.00 73.38 247 GLY A N 1
ATOM 1941 C CA . GLY A 1 247 ? 16.382 -3.645 -22.740 1.00 73.38 247 GLY A CA 1
ATOM 1942 C C . GLY A 1 247 ? 14.878 -3.514 -22.466 1.00 73.38 247 GLY A C 1
ATOM 1943 O O . GLY A 1 247 ? 14.186 -2.813 -23.198 1.00 73.38 247 GLY A O 1
ATOM 1944 N N . ARG A 1 248 ? 14.361 -4.185 -21.429 1.00 74.62 248 ARG A N 1
ATOM 1945 C CA . ARG A 1 248 ? 12.933 -4.240 -21.065 1.00 74.62 248 ARG A CA 1
ATOM 1946 C C . ARG A 1 248 ? 12.743 -3.973 -19.579 1.00 74.62 248 ARG A C 1
ATOM 1948 O O . ARG A 1 248 ? 13.597 -4.349 -18.775 1.00 74.62 248 ARG A O 1
ATOM 1955 N N . ARG A 1 249 ? 11.624 -3.353 -19.196 1.00 79.88 249 ARG A N 1
ATOM 1956 C CA . ARG A 1 249 ? 11.331 -3.073 -17.778 1.00 79.88 249 ARG A CA 1
ATOM 1957 C C . ARG A 1 249 ? 10.852 -4.324 -17.046 1.00 79.88 249 ARG A C 1
ATOM 1959 O O . ARG A 1 249 ? 10.285 -5.235 -17.651 1.00 79.88 249 ARG A O 1
ATOM 1966 N N . LEU A 1 250 ? 11.013 -4.353 -15.724 1.00 78.50 250 LEU A N 1
ATOM 1967 C CA . LEU A 1 250 ? 10.586 -5.480 -14.887 1.00 78.50 250 LEU A CA 1
ATOM 1968 C C . LEU A 1 250 ? 9.076 -5.710 -14.974 1.00 78.50 250 LEU A C 1
ATOM 1970 O O . LEU A 1 250 ? 8.630 -6.850 -15.027 1.00 78.50 250 LEU A O 1
ATOM 1974 N N . ILE A 1 251 ? 8.278 -4.641 -15.030 1.00 77.19 251 ILE A N 1
ATOM 1975 C CA . ILE A 1 251 ? 6.820 -4.775 -15.135 1.00 77.19 251 ILE A CA 1
ATOM 1976 C C . ILE A 1 251 ? 6.394 -5.415 -16.463 1.00 77.19 251 ILE A C 1
ATOM 1978 O O . ILE A 1 251 ? 5.492 -6.244 -16.477 1.00 77.19 251 ILE A O 1
ATOM 1982 N N . GLU A 1 252 ? 7.067 -5.077 -17.564 1.00 72.94 252 GLU A N 1
ATOM 1983 C CA . GLU A 1 252 ? 6.805 -5.638 -18.896 1.00 72.94 252 GLU A CA 1
ATOM 1984 C C . GLU A 1 252 ? 7.186 -7.114 -18.937 1.00 72.94 252 GLU A C 1
ATOM 1986 O O . GLU A 1 252 ? 6.442 -7.940 -19.457 1.00 72.94 252 GLU A O 1
ATOM 1991 N N . PHE A 1 253 ? 8.309 -7.455 -18.308 1.00 72.62 253 PHE A N 1
ATOM 1992 C CA . PHE A 1 253 ? 8.728 -8.835 -18.133 1.00 72.62 253 PHE A CA 1
ATOM 1993 C C . PHE A 1 253 ? 7.726 -9.652 -17.325 1.00 72.62 253 PHE A C 1
ATOM 1995 O O . PHE A 1 253 ? 7.286 -10.694 -17.797 1.00 72.62 253 PHE A O 1
ATOM 2002 N N . ILE A 1 254 ? 7.321 -9.163 -16.148 1.00 75.69 254 ILE A N 1
ATOM 2003 C CA . ILE A 1 254 ? 6.356 -9.848 -15.278 1.00 75.69 254 ILE A CA 1
ATOM 2004 C C . ILE A 1 254 ? 4.997 -9.989 -15.974 1.00 75.69 254 ILE A C 1
ATOM 2006 O O . ILE A 1 254 ? 4.338 -11.016 -15.850 1.00 75.69 254 ILE A O 1
ATOM 2010 N N . ASN A 1 255 ? 4.570 -8.977 -16.724 1.00 73.06 255 ASN A N 1
ATOM 2011 C CA . ASN A 1 255 ? 3.350 -9.043 -17.525 1.00 73.06 255 ASN A CA 1
ATOM 2012 C C . ASN A 1 255 ? 3.441 -10.113 -18.623 1.00 73.06 255 ASN A C 1
ATOM 2014 O O . ASN A 1 255 ? 2.482 -10.861 -18.824 1.00 73.06 255 ASN A O 1
ATOM 2018 N N . GLY A 1 256 ? 4.606 -10.224 -19.269 1.00 65.31 256 GLY A N 1
ATOM 2019 C CA . GLY A 1 256 ? 4.901 -11.235 -20.282 1.00 65.31 256 GLY A CA 1
ATOM 2020 C C . GLY A 1 256 ? 4.924 -12.670 -19.757 1.00 65.31 256 GLY A C 1
ATOM 2021 O O . GLY A 1 256 ? 4.722 -13.582 -20.552 1.00 65.31 256 GLY A O 1
ATOM 2022 N N . LEU A 1 257 ? 5.099 -12.876 -18.444 1.00 65.75 257 LEU A N 1
ATOM 2023 C CA . LEU A 1 257 ? 5.026 -14.205 -17.830 1.00 65.75 257 LEU A CA 1
ATOM 2024 C C . LEU A 1 257 ? 3.646 -14.836 -18.095 1.00 65.75 257 LEU A C 1
ATOM 2026 O O . LEU A 1 257 ? 3.565 -15.883 -18.715 1.00 65.75 257 LEU A O 1
ATOM 2030 N N . THR A 1 258 ? 2.554 -14.125 -17.817 1.00 62.97 258 THR A N 1
ATOM 2031 C CA . THR A 1 258 ? 1.174 -14.631 -18.023 1.00 62.97 258 THR A CA 1
ATOM 2032 C C . THR A 1 258 ? 0.588 -14.428 -19.426 1.00 62.97 258 THR A C 1
ATOM 2034 O O . THR A 1 258 ? -0.635 -14.325 -19.578 1.00 62.97 258 THR A O 1
ATOM 2037 N N . ALA A 1 259 ? 1.412 -14.319 -20.470 1.00 59.97 259 ALA A N 1
ATOM 2038 C CA . ALA A 1 259 ? 0.908 -14.120 -21.834 1.00 59.97 259 ALA A CA 1
ATOM 2039 C C . ALA A 1 259 ? 0.025 -15.292 -22.323 1.00 59.97 259 ALA A C 1
ATOM 2041 O O . ALA A 1 259 ? -0.868 -15.084 -23.140 1.00 59.97 259 ALA A O 1
ATOM 2042 N N . SER A 1 260 ? 0.227 -16.501 -21.787 1.00 57.62 260 SER A N 1
ATOM 2043 C CA . SER A 1 260 ? -0.550 -17.713 -22.093 1.00 57.62 260 SER A CA 1
ATOM 2044 C C . SER A 1 260 ? -1.841 -17.871 -21.275 1.00 57.62 260 SER A C 1
ATOM 2046 O O . SER A 1 260 ? -2.619 -18.779 -21.549 1.00 57.62 260 SER A O 1
ATOM 2048 N N . GLY A 1 261 ? -2.093 -17.014 -20.278 1.00 54.59 261 GLY A N 1
ATOM 2049 C CA . GLY A 1 261 ? -3.302 -17.059 -19.443 1.00 54.59 261 GLY A CA 1
ATOM 2050 C C . GLY A 1 261 ? -3.277 -18.050 -18.268 1.00 54.59 261 GLY A C 1
ATOM 2051 O O . GLY A 1 261 ? -4.115 -17.922 -17.377 1.00 54.59 261 GLY A O 1
ATOM 2052 N N . GLU A 1 262 ? -2.299 -18.958 -18.193 1.00 58.12 262 GLU A N 1
ATOM 2053 C CA . GLU A 1 262 ? -2.082 -19.858 -17.050 1.00 58.12 262 GLU A CA 1
ATOM 2054 C C . GLU A 1 262 ? -0.740 -19.568 -16.371 1.00 58.12 262 GLU A C 1
ATOM 2056 O O . GLU A 1 262 ? 0.312 -19.691 -16.996 1.00 58.12 262 GLU A O 1
ATOM 2061 N N . PHE A 1 263 ? -0.775 -19.220 -15.077 1.00 57.88 263 PHE A N 1
ATOM 2062 C CA . PHE A 1 263 ? 0.436 -18.959 -14.297 1.00 57.88 263 PHE A CA 1
ATOM 2063 C C . PHE A 1 263 ? 1.161 -20.266 -13.966 1.00 57.88 263 PHE A C 1
ATOM 2065 O O . PHE A 1 263 ? 0.862 -20.923 -12.966 1.00 57.88 263 PHE A O 1
ATOM 2072 N N . SER A 1 264 ? 2.122 -20.643 -14.808 1.00 61.00 264 SER A N 1
ATOM 2073 C CA . SER A 1 264 ? 3.045 -21.746 -14.541 1.00 61.00 264 SER A CA 1
ATOM 2074 C C . SER A 1 264 ? 4.459 -21.194 -14.369 1.00 61.00 264 SER A C 1
ATOM 2076 O O . SER A 1 264 ? 5.150 -20.975 -15.364 1.00 61.00 264 SER A O 1
ATOM 2078 N N . PRO A 1 265 ? 4.942 -20.991 -13.128 1.00 60.75 265 PRO A N 1
ATOM 2079 C CA . PRO A 1 265 ? 6.192 -20.275 -12.882 1.00 60.75 265 PRO A CA 1
ATOM 2080 C C . PRO A 1 265 ? 7.394 -20.882 -13.619 1.00 60.75 265 PRO A C 1
ATOM 2082 O O . PRO A 1 265 ? 8.298 -20.152 -13.998 1.00 60.75 265 PRO A O 1
ATOM 2085 N N . VAL A 1 266 ? 7.396 -22.194 -13.876 1.00 60.84 266 VAL A N 1
ATOM 2086 C CA . VAL A 1 266 ? 8.460 -22.889 -14.623 1.00 60.84 266 VAL A CA 1
ATOM 2087 C C . VAL A 1 266 ? 8.415 -22.570 -16.118 1.00 60.84 266 VAL A C 1
ATOM 2089 O O . VAL A 1 266 ? 9.437 -22.225 -16.704 1.00 60.84 266 VAL A O 1
ATOM 2092 N N . VAL A 1 267 ? 7.232 -22.658 -16.731 1.00 60.44 267 VAL A N 1
ATOM 2093 C CA . VAL A 1 267 ? 7.042 -22.385 -18.166 1.00 60.44 267 VAL A CA 1
ATOM 2094 C C . VAL A 1 267 ? 7.275 -20.907 -18.454 1.00 60.44 267 VAL A C 1
ATOM 2096 O O . VAL A 1 267 ? 7.906 -20.555 -19.447 1.00 60.44 267 VAL A O 1
ATOM 2099 N N . GLU A 1 268 ? 6.816 -20.041 -17.557 1.00 62.06 268 GLU A N 1
ATOM 2100 C CA . GLU A 1 268 ? 6.947 -18.601 -17.705 1.00 62.06 268 GLU A CA 1
ATOM 2101 C C . GLU A 1 268 ? 8.392 -18.132 -17.489 1.00 62.06 268 GLU A C 1
ATOM 2103 O O . GLU A 1 268 ? 8.881 -17.314 -18.264 1.00 62.06 268 GLU A O 1
ATOM 210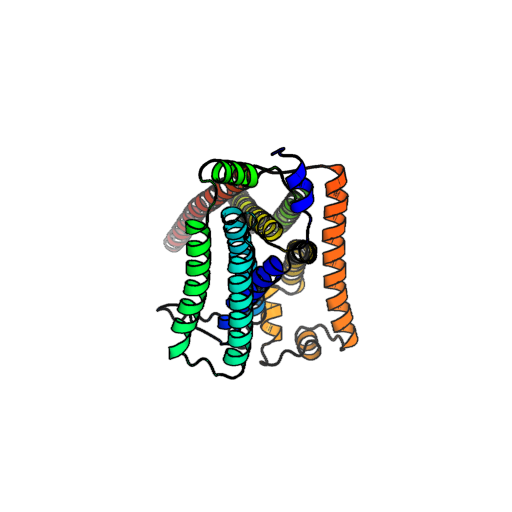8 N N . LEU A 1 269 ? 9.123 -18.687 -16.510 1.00 62.50 269 LEU A N 1
ATOM 2109 C CA . LEU A 1 269 ? 10.555 -18.410 -16.344 1.00 62.50 269 LEU A CA 1
ATOM 2110 C C . LEU A 1 269 ? 11.359 -18.879 -17.566 1.00 62.50 269 LEU A C 1
ATOM 2112 O O . LEU A 1 269 ? 12.180 -18.106 -18.070 1.00 62.50 269 LEU A O 1
ATOM 2116 N N . ALA A 1 270 ? 11.068 -20.069 -18.100 1.00 60.12 270 ALA A N 1
ATOM 2117 C CA . ALA A 1 270 ? 11.714 -20.581 -19.308 1.00 60.12 270 ALA A CA 1
ATOM 2118 C C . ALA A 1 270 ? 11.421 -19.699 -20.536 1.00 60.12 270 ALA A C 1
ATOM 2120 O O . ALA A 1 270 ? 12.346 -19.306 -21.248 1.00 60.12 270 ALA A O 1
ATOM 2121 N N . ALA A 1 271 ? 10.162 -19.285 -20.733 1.00 55.84 271 ALA A N 1
ATOM 2122 C CA . ALA A 1 271 ? 9.761 -18.343 -21.786 1.00 55.84 271 ALA A CA 1
ATOM 2123 C C . ALA A 1 271 ? 10.436 -16.967 -21.641 1.00 55.84 271 ALA A C 1
ATOM 2125 O O . ALA A 1 271 ? 10.621 -16.231 -22.610 1.00 55.84 271 ALA A O 1
ATOM 2126 N N . SER A 1 272 ? 10.841 -16.622 -20.421 1.00 52.97 272 SER A N 1
ATOM 2127 C CA . SER A 1 272 ? 11.510 -15.370 -20.098 1.00 52.97 272 SER A CA 1
ATOM 2128 C C . SER A 1 272 ? 13.026 -15.379 -20.368 1.00 52.97 272 SER A C 1
ATOM 2130 O O . SER A 1 272 ? 13.664 -14.324 -20.273 1.00 52.97 272 SER A O 1
ATOM 2132 N N . GLY A 1 273 ? 13.583 -16.533 -20.763 1.00 55.44 273 GLY A N 1
ATOM 2133 C CA . GLY A 1 273 ? 15.012 -16.759 -21.010 1.00 55.44 273 GLY A CA 1
ATOM 2134 C C . GLY A 1 273 ? 15.777 -17.320 -19.805 1.00 55.44 273 GLY A C 1
ATOM 2135 O O . GLY A 1 273 ? 17.000 -17.427 -19.859 1.00 55.44 273 GLY A O 1
ATOM 2136 N N . LEU A 1 274 ? 15.076 -17.667 -18.721 1.00 59.44 274 LEU A N 1
ATOM 2137 C CA . LEU A 1 274 ? 15.625 -18.305 -17.526 1.00 59.44 274 LEU A CA 1
ATOM 2138 C C . LEU A 1 274 ? 15.119 -19.748 -17.471 1.00 59.44 274 LEU A C 1
ATOM 2140 O O . LEU A 1 274 ? 14.072 -20.023 -16.891 1.00 59.44 274 LEU A O 1
ATOM 2144 N N . ASP A 1 275 ? 15.861 -20.674 -18.078 1.00 67.00 275 ASP A N 1
ATOM 2145 C CA . ASP A 1 275 ? 15.546 -22.104 -18.003 1.00 67.00 275 ASP A CA 1
ATOM 2146 C C . ASP A 1 275 ? 15.871 -22.641 -16.600 1.00 67.00 275 ASP A C 1
ATOM 2148 O O . ASP A 1 275 ? 16.982 -23.078 -16.293 1.00 67.00 275 ASP A O 1
ATOM 2152 N N . VAL A 1 276 ? 14.903 -22.503 -15.695 1.00 67.12 276 VAL A N 1
ATOM 2153 C CA . VAL A 1 276 ? 14.978 -22.980 -14.313 1.00 67.12 276 VAL A CA 1
ATOM 2154 C C . VAL A 1 276 ? 13.846 -23.964 -14.078 1.00 67.12 276 VAL A C 1
ATOM 2156 O O . VAL A 1 276 ? 12.670 -23.621 -14.176 1.00 67.12 276 VAL A O 1
ATOM 2159 N N . GLY A 1 277 ? 14.205 -25.190 -13.696 1.00 73.62 277 GLY A N 1
ATOM 2160 C CA . GLY A 1 277 ? 13.229 -26.195 -13.283 1.00 73.62 277 GLY A CA 1
ATOM 2161 C C . GLY A 1 277 ? 12.435 -25.786 -12.024 1.00 73.62 277 GLY A C 1
ATOM 2162 O O . GLY A 1 277 ? 12.771 -24.800 -11.360 1.00 73.62 277 GLY A O 1
ATOM 2163 N N . PRO A 1 278 ? 11.425 -26.580 -11.615 1.00 72.50 278 PRO A N 1
ATOM 2164 C CA . PRO A 1 278 ? 10.546 -26.282 -10.472 1.00 72.50 278 PRO A CA 1
ATOM 2165 C C . PRO A 1 278 ? 11.289 -25.945 -9.174 1.00 72.50 278 PRO A C 1
ATOM 2167 O O . PRO A 1 278 ? 10.922 -25.025 -8.445 1.00 72.50 278 PRO A O 1
ATOM 2170 N N . VAL A 1 279 ? 12.381 -26.663 -8.908 1.00 75.25 279 VAL A N 1
ATOM 2171 C CA . VAL A 1 279 ? 13.239 -26.445 -7.737 1.00 75.25 279 VAL A CA 1
ATOM 2172 C C . VAL A 1 279 ? 13.962 -25.094 -7.819 1.00 75.25 279 VAL A C 1
ATOM 2174 O O . VAL A 1 279 ? 14.046 -24.378 -6.824 1.00 75.25 279 VAL A O 1
ATOM 2177 N N . GLY A 1 280 ? 14.426 -24.704 -9.010 1.00 73.38 280 GLY A N 1
ATOM 2178 C CA . GLY A 1 280 ? 15.060 -23.407 -9.252 1.00 73.38 280 GLY A CA 1
ATOM 2179 C C . GLY A 1 280 ? 14.100 -22.237 -9.034 1.00 73.38 280 GLY A C 1
ATOM 2180 O O . GLY A 1 280 ? 14.465 -21.259 -8.385 1.00 73.38 280 GLY A O 1
ATOM 2181 N N . ALA A 1 281 ? 12.846 -22.368 -9.474 1.00 70.62 281 ALA A N 1
ATOM 2182 C CA . ALA A 1 281 ? 11.802 -21.371 -9.226 1.00 70.62 281 ALA A CA 1
ATOM 2183 C C . ALA A 1 281 ? 11.521 -21.176 -7.720 1.00 70.62 281 ALA A C 1
ATOM 2185 O O . ALA A 1 281 ? 11.402 -20.041 -7.251 1.00 70.62 281 ALA A O 1
ATOM 2186 N N . ILE A 1 282 ? 11.486 -22.263 -6.937 1.00 76.06 282 ILE A N 1
ATOM 2187 C CA . ILE A 1 282 ? 11.342 -22.198 -5.471 1.00 76.06 282 ILE A CA 1
ATOM 2188 C C . ILE A 1 282 ? 12.536 -21.472 -4.841 1.00 76.06 282 ILE A C 1
ATOM 2190 O O . ILE A 1 282 ? 12.343 -20.598 -3.994 1.00 76.06 282 ILE A O 1
ATOM 2194 N N . PHE A 1 283 ? 13.765 -21.789 -5.260 1.00 80.50 283 PHE A N 1
ATOM 2195 C CA . PHE A 1 283 ? 14.957 -21.105 -4.755 1.00 80.50 283 PHE A CA 1
ATOM 2196 C C . PHE A 1 283 ? 14.981 -19.618 -5.109 1.00 80.50 283 PHE A C 1
ATOM 2198 O O . PHE A 1 283 ? 15.376 -18.815 -4.267 1.00 80.50 283 PHE A O 1
ATOM 2205 N N . LEU A 1 284 ? 14.512 -19.228 -6.297 1.00 76.69 284 LEU A N 1
ATOM 2206 C CA . LEU A 1 284 ? 14.360 -17.818 -6.665 1.00 76.69 284 LEU A CA 1
ATOM 2207 C C . LEU A 1 284 ? 13.365 -17.106 -5.744 1.00 76.69 284 LEU A C 1
ATOM 2209 O O . LEU A 1 284 ? 13.679 -16.047 -5.201 1.00 76.69 284 LEU A O 1
ATOM 2213 N N . PHE A 1 285 ? 12.199 -17.708 -5.499 1.00 76.25 285 PHE A N 1
ATOM 2214 C CA . PHE A 1 285 ? 11.198 -17.153 -4.587 1.00 76.25 285 PHE A CA 1
ATOM 2215 C C . PHE A 1 285 ? 11.734 -17.007 -3.154 1.00 76.25 285 PHE A C 1
ATOM 2217 O O . PHE A 1 285 ? 11.624 -15.941 -2.542 1.00 76.25 285 PHE A O 1
ATOM 2224 N N . LEU A 1 286 ? 12.378 -18.054 -2.629 1.00 81.12 286 LEU A N 1
ATOM 2225 C CA . LEU A 1 286 ? 13.031 -18.018 -1.321 1.00 81.12 286 LEU A CA 1
ATOM 2226 C C . LEU A 1 286 ? 14.171 -16.996 -1.282 1.00 81.12 286 LEU A C 1
ATOM 2228 O O . LEU A 1 286 ? 14.350 -16.338 -0.262 1.00 81.12 286 LEU A O 1
ATOM 2232 N N . GLY A 1 287 ? 14.903 -16.819 -2.381 1.00 81.00 287 GLY A N 1
ATOM 2233 C CA . GLY A 1 287 ? 15.952 -15.815 -2.527 1.00 81.00 287 GLY A CA 1
ATOM 2234 C C . GLY A 1 287 ? 15.410 -14.391 -2.423 1.00 81.00 287 GLY A C 1
ATOM 2235 O O . GLY A 1 287 ? 15.971 -13.580 -1.688 1.00 81.00 287 GLY A O 1
ATOM 2236 N N . VAL A 1 288 ? 14.279 -14.094 -3.071 1.00 79.75 288 VAL A N 1
ATOM 2237 C CA . VAL A 1 288 ? 13.593 -12.794 -2.945 1.00 79.75 288 VAL A CA 1
ATOM 2238 C C . VAL A 1 288 ? 13.119 -12.568 -1.509 1.00 79.75 288 VAL A C 1
ATOM 2240 O O . VAL A 1 288 ? 13.349 -11.495 -0.948 1.00 79.75 288 VAL A O 1
ATOM 2243 N N . LEU A 1 289 ? 12.521 -13.582 -0.874 1.00 79.88 289 LEU A N 1
ATOM 2244 C CA . LEU A 1 289 ? 12.110 -13.497 0.529 1.00 79.88 289 LEU A CA 1
ATOM 2245 C C . LEU A 1 289 ? 13.305 -13.268 1.460 1.00 79.88 289 LEU A C 1
ATOM 2247 O O . LEU A 1 289 ? 13.279 -12.340 2.269 1.00 79.88 289 LEU A O 1
ATOM 2251 N N . ALA A 1 290 ? 14.371 -14.054 1.325 1.00 82.62 290 ALA A N 1
ATOM 2252 C CA . ALA A 1 290 ? 15.584 -13.923 2.124 1.00 82.62 290 ALA A CA 1
ATOM 2253 C C . ALA A 1 290 ? 16.262 -12.563 1.906 1.00 82.62 290 ALA A C 1
ATOM 2255 O O . ALA A 1 290 ? 16.667 -11.919 2.871 1.00 82.62 290 ALA A O 1
ATOM 2256 N N . GLY A 1 291 ? 16.313 -12.083 0.662 1.00 80.31 291 GLY A N 1
ATOM 2257 C CA . GLY A 1 291 ? 16.802 -10.752 0.316 1.00 80.31 291 GLY A CA 1
ATOM 2258 C C . GLY A 1 291 ? 15.970 -9.650 0.967 1.00 80.31 291 GLY A C 1
ATOM 2259 O O . GLY A 1 291 ? 16.525 -8.746 1.589 1.00 80.31 291 GLY A O 1
ATOM 2260 N N . SER A 1 292 ? 14.639 -9.747 0.910 1.00 78.00 292 SER A N 1
ATOM 2261 C CA . SER A 1 292 ? 13.738 -8.768 1.534 1.00 78.00 292 SER A CA 1
ATOM 2262 C C . SER A 1 292 ? 13.879 -8.747 3.060 1.00 78.00 292 SER A C 1
ATOM 2264 O O . SER A 1 292 ? 13.903 -7.671 3.667 1.00 78.00 292 SER A O 1
ATOM 2266 N N . LEU A 1 293 ? 14.060 -9.916 3.684 1.00 81.12 293 LEU A N 1
ATOM 2267 C CA . LEU A 1 293 ? 14.373 -10.047 5.104 1.00 81.12 293 LEU A CA 1
ATOM 2268 C C . LEU A 1 293 ? 15.742 -9.450 5.424 1.00 81.12 293 LEU A C 1
ATOM 2270 O O . LEU A 1 293 ? 15.866 -8.738 6.415 1.00 81.12 293 LEU A O 1
ATOM 2274 N N . GLY A 1 294 ? 16.748 -9.688 4.583 1.00 81.12 294 GLY A N 1
ATOM 2275 C CA . GLY A 1 294 ? 18.091 -9.131 4.725 1.00 81.12 294 GLY A CA 1
ATOM 2276 C C . GLY A 1 294 ? 18.093 -7.605 4.661 1.00 81.12 294 GLY A C 1
ATOM 2277 O O . GLY A 1 294 ? 18.688 -6.958 5.521 1.00 81.12 294 GLY A O 1
ATOM 2278 N N . VAL A 1 295 ? 17.357 -7.014 3.715 1.00 80.38 295 VAL A N 1
ATOM 2279 C CA . VAL A 1 295 ? 17.173 -5.558 3.612 1.00 80.38 295 VAL A CA 1
ATOM 2280 C C . VAL A 1 295 ? 16.439 -5.015 4.839 1.00 80.38 295 VAL A C 1
ATOM 2282 O O . VAL A 1 295 ? 16.886 -4.033 5.433 1.00 80.38 295 VAL A O 1
ATOM 2285 N N . ALA A 1 296 ? 15.349 -5.660 5.268 1.00 76.56 296 ALA A N 1
ATOM 2286 C CA . ALA A 1 296 ? 14.609 -5.257 6.465 1.00 76.56 296 ALA A CA 1
ATOM 2287 C C . ALA A 1 296 ? 15.472 -5.358 7.738 1.00 76.56 296 ALA A C 1
ATOM 2289 O O . ALA A 1 296 ? 15.448 -4.464 8.588 1.00 76.56 296 ALA A O 1
ATOM 2290 N N . TRP A 1 297 ? 16.274 -6.416 7.859 1.00 79.44 297 TRP A N 1
ATOM 2291 C CA . TRP A 1 297 ? 17.199 -6.627 8.968 1.00 79.44 297 TRP A CA 1
ATOM 2292 C C . TRP A 1 297 ? 18.341 -5.611 8.957 1.00 79.44 297 TRP A C 1
ATOM 2294 O O . TRP A 1 297 ? 18.624 -5.008 9.991 1.00 79.44 297 TRP A O 1
ATOM 2304 N N . GLY A 1 298 ? 18.952 -5.356 7.799 1.00 77.50 298 GLY A N 1
ATOM 2305 C CA . GLY A 1 298 ? 19.996 -4.346 7.636 1.00 77.50 298 GLY A CA 1
ATOM 2306 C C . GLY A 1 298 ? 19.481 -2.954 7.994 1.00 77.50 298 GLY A C 1
ATOM 2307 O O . GLY A 1 298 ? 20.113 -2.229 8.763 1.00 77.50 298 GLY A O 1
ATOM 2308 N N . ALA A 1 299 ? 18.273 -2.618 7.541 1.00 72.19 299 ALA A N 1
ATOM 2309 C CA . ALA A 1 299 ? 17.585 -1.388 7.908 1.00 72.19 299 ALA A CA 1
ATOM 2310 C C . ALA A 1 299 ? 17.360 -1.283 9.421 1.00 72.19 299 ALA A C 1
ATOM 2312 O O . ALA A 1 299 ? 17.609 -0.234 10.017 1.00 72.19 299 ALA A O 1
ATOM 2313 N N . TRP A 1 300 ? 16.920 -2.366 10.062 1.00 72.19 300 TRP A N 1
ATOM 2314 C CA . TRP A 1 300 ? 16.758 -2.426 11.512 1.00 72.19 300 TRP A CA 1
ATOM 2315 C C . TRP A 1 300 ? 18.092 -2.282 12.261 1.00 72.19 300 TRP A C 1
ATOM 2317 O O . TRP A 1 300 ? 18.168 -1.536 13.239 1.00 72.19 300 TRP A O 1
ATOM 2327 N N . ALA A 1 301 ? 19.159 -2.929 11.789 1.00 77.44 301 ALA A N 1
ATOM 2328 C CA . ALA A 1 301 ? 20.497 -2.831 12.367 1.00 77.44 301 ALA A CA 1
ATOM 2329 C C . ALA A 1 301 ? 21.051 -1.398 12.273 1.00 77.44 301 ALA A C 1
ATOM 2331 O O . ALA A 1 301 ? 21.546 -0.857 13.264 1.00 77.44 301 ALA A O 1
ATOM 2332 N N . LEU A 1 302 ? 20.888 -0.744 11.120 1.00 72.62 302 LEU A N 1
ATOM 2333 C CA . LEU A 1 302 ? 21.245 0.663 10.907 1.00 72.62 302 LEU A CA 1
ATOM 2334 C C . LEU A 1 302 ? 20.388 1.607 11.765 1.00 72.62 302 LEU A C 1
ATOM 2336 O O . LEU A 1 302 ? 20.908 2.567 12.338 1.00 72.62 302 LEU A O 1
ATOM 2340 N N . SER A 1 303 ? 19.099 1.296 11.944 1.00 68.69 303 SER A N 1
ATOM 2341 C CA . SER A 1 303 ? 18.189 2.058 12.812 1.00 68.69 303 SER A CA 1
ATOM 2342 C C . SER A 1 303 ? 18.698 2.173 14.243 1.00 68.69 303 SER A C 1
ATOM 2344 O O . SER A 1 303 ? 18.501 3.212 14.872 1.00 68.69 303 SER A O 1
ATOM 2346 N N . LYS A 1 304 ? 19.311 1.105 14.773 1.00 69.50 304 LYS A N 1
ATOM 2347 C CA . LYS A 1 304 ? 19.823 1.083 16.149 1.00 69.50 304 LYS A CA 1
ATOM 2348 C C . LYS A 1 304 ? 20.960 2.074 16.360 1.00 69.50 304 LYS A C 1
ATOM 2350 O O . LYS A 1 304 ? 21.134 2.540 17.479 1.00 69.50 304 LYS A O 1
ATOM 2355 N N . ARG A 1 305 ? 21.725 2.388 15.312 1.00 75.06 305 ARG A N 1
ATOM 2356 C CA . ARG A 1 305 ? 22.845 3.326 15.410 1.00 75.06 305 ARG A CA 1
ATOM 2357 C C . ARG A 1 305 ? 22.408 4.786 15.291 1.00 75.06 305 ARG A C 1
ATOM 2359 O O . ARG A 1 305 ? 23.031 5.620 15.933 1.00 75.06 305 ARG A O 1
ATOM 2366 N N . TRP A 1 306 ? 21.422 5.120 14.450 1.00 67.94 306 TRP A N 1
ATOM 2367 C CA . TRP A 1 306 ? 21.211 6.515 14.004 1.00 67.94 306 TRP A CA 1
ATOM 2368 C C . TRP A 1 306 ? 19.910 7.189 14.492 1.00 67.94 306 TRP A C 1
ATOM 2370 O O . TRP A 1 306 ? 19.697 8.350 14.167 1.00 67.94 306 TRP A O 1
ATOM 2380 N N . ASP A 1 307 ? 19.046 6.498 15.253 1.00 68.25 307 ASP A N 1
ATOM 2381 C CA . ASP A 1 307 ? 17.764 6.960 15.853 1.00 68.25 307 ASP A CA 1
ATOM 2382 C C . ASP A 1 307 ? 16.978 8.071 15.106 1.00 68.25 307 ASP A C 1
ATOM 2384 O O . ASP A 1 307 ? 16.347 8.944 15.714 1.00 68.25 307 ASP A O 1
ATOM 2388 N N . LEU A 1 308 ? 16.982 8.051 13.768 1.00 71.44 308 LEU A N 1
ATOM 2389 C CA . LEU A 1 308 ? 16.339 9.082 12.959 1.00 71.44 308 LEU A CA 1
ATOM 2390 C C . LEU A 1 308 ? 14.825 8.848 12.931 1.00 71.44 308 LEU A C 1
ATOM 2392 O O . LEU A 1 308 ? 14.299 8.077 12.124 1.00 71.44 308 LEU A O 1
ATOM 2396 N N . LYS A 1 309 ? 14.111 9.534 13.823 1.00 72.06 309 LYS A N 1
ATOM 2397 C CA . LYS A 1 309 ? 12.646 9.509 13.913 1.00 72.06 309 LYS A CA 1
ATOM 2398 C C . LYS A 1 309 ? 12.061 10.792 13.331 1.00 72.06 309 LYS A C 1
ATOM 2400 O O . LYS A 1 309 ? 12.132 11.856 13.950 1.00 72.06 309 LYS A O 1
ATOM 2405 N N . LEU A 1 310 ? 11.451 10.688 12.155 1.00 72.12 310 LEU A N 1
ATOM 2406 C CA . LEU A 1 310 ? 10.717 11.791 11.535 1.00 72.12 310 LEU A CA 1
ATOM 2407 C C . LEU A 1 310 ? 9.276 11.836 12.061 1.00 72.12 310 LEU A C 1
ATOM 2409 O O . LEU A 1 310 ? 8.685 10.814 12.397 1.00 72.12 310 LEU A O 1
ATOM 2413 N N . SER A 1 311 ? 8.709 13.037 12.181 1.00 74.31 311 SER A N 1
ATOM 2414 C CA . SER A 1 311 ? 7.278 13.183 12.451 1.00 74.31 311 SER A CA 1
ATOM 2415 C C . SER A 1 311 ? 6.497 13.123 11.141 1.00 74.31 311 SER A C 1
ATOM 2417 O O . SER A 1 311 ? 6.969 13.617 10.119 1.00 74.31 311 SER A O 1
ATOM 2419 N N . VAL A 1 312 ? 5.272 12.591 11.191 1.00 75.56 312 VAL A N 1
ATOM 2420 C CA . VAL A 1 312 ? 4.360 12.537 10.032 1.00 75.56 312 VAL A CA 1
ATOM 2421 C C . VAL A 1 312 ? 4.211 13.916 9.388 1.00 75.56 312 VAL A C 1
ATOM 2423 O O . VAL A 1 312 ? 4.361 14.037 8.180 1.00 75.56 312 VAL A O 1
ATOM 2426 N N . GLY A 1 313 ? 4.022 14.969 10.195 1.00 75.56 313 GLY A N 1
ATOM 2427 C CA . GLY A 1 313 ? 3.909 16.342 9.692 1.00 75.56 313 GLY A CA 1
ATOM 2428 C C . GLY A 1 313 ? 5.121 16.791 8.871 1.00 75.56 313 GLY A C 1
ATOM 2429 O O . GLY A 1 313 ? 4.943 17.333 7.789 1.00 75.56 313 GLY A O 1
ATOM 2430 N N . LYS A 1 314 ? 6.350 16.490 9.321 1.00 81.50 314 LYS A N 1
ATOM 2431 C CA . LYS A 1 314 ? 7.567 16.817 8.558 1.00 81.50 314 LYS A CA 1
ATOM 2432 C C . LYS A 1 314 ? 7.620 16.070 7.227 1.00 81.50 314 LYS A C 1
ATOM 2434 O O . LYS A 1 314 ? 7.972 16.667 6.218 1.00 81.50 314 LYS A O 1
ATOM 2439 N N . VAL A 1 315 ? 7.264 14.785 7.220 1.00 85.62 315 VAL A N 1
ATOM 2440 C CA . VAL A 1 315 ? 7.257 13.979 5.990 1.00 85.62 315 VAL A CA 1
ATOM 2441 C C . VAL A 1 315 ? 6.195 14.480 5.014 1.00 85.62 315 VAL A C 1
ATOM 2443 O O . VAL A 1 315 ? 6.490 14.605 3.830 1.00 85.62 315 VAL A O 1
ATOM 2446 N N . VAL A 1 316 ? 5.003 14.848 5.494 1.00 85.94 316 VAL A N 1
ATOM 2447 C CA . VAL A 1 316 ? 3.967 15.488 4.667 1.00 85.94 316 VAL A CA 1
ATOM 2448 C C . VAL A 1 316 ? 4.502 16.777 4.042 1.00 85.94 316 VAL A C 1
ATOM 2450 O O . VAL A 1 316 ? 4.407 16.936 2.830 1.00 85.94 316 VAL A O 1
ATOM 2453 N N . THR A 1 317 ? 5.134 17.658 4.825 1.00 85.69 317 THR A N 1
ATOM 2454 C CA . THR A 1 317 ? 5.728 18.896 4.296 1.00 85.69 317 THR A CA 1
ATOM 2455 C C . THR A 1 317 ? 6.781 18.611 3.225 1.00 85.69 317 THR A C 1
ATOM 2457 O O . THR A 1 317 ? 6.715 19.194 2.149 1.00 85.69 317 THR A O 1
ATOM 2460 N N . ILE A 1 318 ? 7.716 17.688 3.477 1.00 88.50 318 ILE A N 1
ATOM 2461 C CA . ILE A 1 318 ? 8.751 17.303 2.502 1.00 88.50 318 ILE A CA 1
ATOM 2462 C C . ILE A 1 318 ? 8.117 16.735 1.224 1.00 88.50 318 ILE A C 1
ATOM 2464 O O . ILE A 1 318 ? 8.545 17.082 0.125 1.00 88.50 318 ILE A O 1
ATOM 2468 N N . THR A 1 319 ? 7.085 15.899 1.354 1.00 90.56 319 THR A N 1
ATOM 2469 C CA . THR A 1 319 ? 6.383 15.288 0.214 1.00 90.56 319 THR A CA 1
ATOM 2470 C C . THR A 1 319 ? 5.686 16.351 -0.633 1.00 90.56 319 THR A C 1
ATOM 2472 O O . THR A 1 319 ? 5.830 16.342 -1.851 1.00 90.56 319 THR A O 1
ATOM 2475 N N . ILE A 1 320 ? 4.987 17.302 -0.003 1.00 90.75 320 ILE A N 1
ATOM 2476 C CA . ILE A 1 320 ? 4.317 18.413 -0.697 1.00 90.75 320 ILE A CA 1
ATOM 2477 C C . ILE A 1 320 ? 5.339 19.313 -1.394 1.00 90.75 320 ILE A C 1
ATOM 2479 O O . ILE A 1 320 ? 5.161 19.636 -2.563 1.00 90.75 320 ILE A O 1
ATOM 2483 N N . LEU A 1 321 ? 6.428 19.686 -0.714 1.00 91.88 321 LEU A N 1
ATOM 2484 C CA . LEU A 1 321 ? 7.495 20.489 -1.318 1.00 91.88 321 LEU A CA 1
ATOM 2485 C C . LEU A 1 321 ? 8.135 19.772 -2.511 1.00 91.88 321 LEU A C 1
ATOM 2487 O O . LEU A 1 321 ? 8.374 20.392 -3.543 1.00 91.88 321 LEU A O 1
ATOM 2491 N N . SER A 1 322 ? 8.362 18.462 -2.395 1.00 91.31 322 SER A N 1
ATOM 2492 C CA . SER A 1 322 ? 8.884 17.652 -3.498 1.00 91.31 322 SER A CA 1
ATOM 2493 C C . SER A 1 322 ? 7.899 17.609 -4.663 1.00 91.31 322 SER A C 1
ATOM 2495 O O . SER A 1 322 ? 8.298 17.786 -5.806 1.00 91.31 322 SER A O 1
ATOM 2497 N N . TRP A 1 323 ? 6.603 17.452 -4.390 1.00 91.81 323 TRP A N 1
ATOM 2498 C CA . TRP A 1 323 ? 5.568 17.458 -5.421 1.00 91.81 323 TRP A CA 1
ATOM 2499 C C . TRP A 1 323 ? 5.474 18.804 -6.147 1.00 91.81 323 TRP A C 1
ATOM 2501 O O . TRP A 1 323 ? 5.447 18.827 -7.375 1.00 91.81 323 TRP A O 1
ATOM 2511 N N . LEU A 1 324 ? 5.521 19.924 -5.418 1.00 90.44 324 LEU A N 1
ATOM 2512 C CA . LEU A 1 324 ? 5.602 21.259 -6.020 1.00 90.44 324 LEU A CA 1
ATOM 2513 C C . LEU A 1 324 ? 6.853 21.406 -6.900 1.00 90.44 324 LEU A C 1
ATOM 2515 O O . LEU A 1 324 ? 6.774 21.989 -7.978 1.00 90.44 324 LEU A O 1
ATOM 2519 N N . GLY A 1 325 ? 7.982 20.830 -6.477 1.00 88.31 325 GLY A N 1
ATOM 2520 C CA . GLY A 1 325 ? 9.201 20.750 -7.282 1.00 88.31 325 GLY A CA 1
ATOM 2521 C C . GLY A 1 325 ? 9.018 19.961 -8.583 1.00 88.31 325 GLY A C 1
ATOM 2522 O O . GLY A 1 325 ? 9.457 20.425 -9.633 1.00 88.31 325 GLY A O 1
ATOM 2523 N N . VAL A 1 326 ? 8.317 18.819 -8.547 1.00 87.62 326 VAL A N 1
ATOM 2524 C CA . VAL A 1 326 ? 7.965 18.046 -9.757 1.00 87.62 326 VAL A CA 1
ATOM 2525 C C . VAL A 1 326 ? 7.104 18.881 -10.703 1.00 87.62 326 VAL A C 1
ATOM 2527 O O . VAL A 1 326 ? 7.399 18.949 -11.891 1.00 87.62 326 VAL A O 1
ATOM 2530 N N . VAL A 1 327 ? 6.063 19.541 -10.190 1.00 87.31 327 VAL A N 1
ATOM 2531 C CA . VAL A 1 327 ? 5.171 20.381 -11.008 1.00 87.31 327 VAL A CA 1
ATOM 2532 C C . VAL A 1 327 ? 5.944 21.536 -11.653 1.00 87.31 327 VAL A C 1
ATOM 2534 O O . VAL A 1 327 ? 5.770 21.811 -12.841 1.00 87.31 327 VAL A O 1
ATOM 2537 N N . ALA A 1 328 ? 6.833 22.187 -10.899 1.00 86.56 328 ALA A N 1
ATOM 2538 C CA . ALA A 1 328 ? 7.687 23.249 -11.421 1.00 86.56 328 ALA A CA 1
ATOM 2539 C C . ALA A 1 328 ? 8.630 22.739 -12.525 1.00 86.56 328 ALA A C 1
ATOM 2541 O O . ALA A 1 328 ? 8.763 23.388 -13.564 1.00 86.56 328 ALA A O 1
ATOM 2542 N N . GLU A 1 329 ? 9.246 21.569 -12.336 1.00 85.62 329 GLU A N 1
ATOM 2543 C CA . GLU A 1 329 ? 10.135 20.970 -13.334 1.00 85.62 329 GLU A CA 1
ATOM 2544 C C . GLU A 1 329 ? 9.381 20.558 -14.600 1.00 85.62 329 GLU A C 1
ATOM 2546 O O . GLU A 1 329 ? 9.823 20.903 -15.692 1.00 85.62 329 GLU A O 1
ATOM 2551 N N . GLN A 1 330 ? 8.199 19.946 -14.479 1.00 82.31 330 GLN A N 1
ATOM 2552 C CA . GLN A 1 330 ? 7.352 19.625 -15.633 1.00 82.31 330 GLN A CA 1
ATOM 2553 C C . GLN A 1 330 ? 6.977 20.885 -16.426 1.00 82.31 330 GLN A C 1
ATOM 2555 O O . GLN A 1 330 ? 7.004 20.878 -17.661 1.00 82.31 330 GLN A O 1
ATOM 2560 N N . GLY A 1 331 ? 6.694 21.991 -15.729 1.00 77.44 331 GLY A N 1
ATOM 2561 C CA . GLY A 1 331 ? 6.460 23.295 -16.345 1.00 77.44 331 GLY A CA 1
ATOM 2562 C C . GLY A 1 331 ? 7.678 23.811 -17.115 1.00 77.44 331 GLY A C 1
ATOM 2563 O O . GLY A 1 331 ? 7.549 24.219 -18.270 1.00 77.44 331 GLY A O 1
ATOM 2564 N N . ILE A 1 332 ? 8.873 23.745 -16.524 1.00 78.50 332 ILE A N 1
ATOM 2565 C CA . ILE A 1 332 ? 10.127 24.145 -17.180 1.00 78.50 332 ILE A CA 1
ATOM 2566 C C . ILE A 1 332 ? 10.416 23.237 -18.386 1.00 78.50 332 ILE A C 1
ATOM 2568 O O . ILE A 1 332 ? 10.654 23.737 -19.485 1.00 78.50 332 ILE A O 1
ATOM 2572 N N . GLY A 1 333 ? 10.325 21.917 -18.221 1.00 67.50 333 GLY A N 1
ATOM 2573 C CA . GLY A 1 333 ? 10.558 20.923 -19.269 1.00 67.50 333 GLY A CA 1
ATOM 2574 C C . GLY A 1 333 ? 9.621 21.073 -20.470 1.00 67.50 333 GLY A C 1
ATOM 2575 O O . GLY A 1 333 ? 10.053 20.895 -21.611 1.00 67.50 333 GLY A O 1
ATOM 2576 N N . SER A 1 334 ? 8.363 21.469 -20.245 1.00 71.69 334 SER A N 1
ATOM 2577 C CA . SER A 1 334 ? 7.416 21.767 -21.330 1.00 71.69 334 SER A CA 1
ATOM 2578 C C . SER A 1 334 ? 7.878 22.939 -22.206 1.00 71.69 334 SER A C 1
ATOM 2580 O O . SER A 1 334 ? 7.793 22.859 -23.432 1.00 71.69 334 SER A O 1
ATOM 2582 N N . LYS A 1 335 ? 8.470 23.980 -21.601 1.00 71.06 335 LYS A N 1
ATOM 2583 C CA . LYS A 1 335 ? 9.021 25.127 -22.333 1.00 71.06 335 LYS A CA 1
ATOM 2584 C C . LYS A 1 335 ? 10.224 24.728 -23.177 1.00 71.06 335 LYS A C 1
ATOM 2586 O O . LYS A 1 335 ? 10.274 25.094 -24.341 1.00 71.06 335 LYS A O 1
ATOM 2591 N N . TRP A 1 336 ? 11.147 23.924 -22.645 1.00 65.62 336 TRP A N 1
ATOM 2592 C CA . TRP A 1 336 ? 12.304 23.444 -23.417 1.00 65.62 336 TRP A CA 1
ATOM 2593 C C . TRP A 1 336 ? 11.895 22.608 -24.632 1.00 65.62 336 TRP A C 1
ATOM 2595 O O . TRP A 1 336 ? 12.451 22.788 -25.716 1.00 65.62 336 TRP A O 1
ATOM 2605 N N . LYS A 1 337 ? 10.898 21.728 -24.474 1.00 63.16 337 LYS A N 1
ATOM 2606 C CA . LYS A 1 337 ? 10.340 20.946 -25.589 1.00 63.16 337 LYS A CA 1
ATOM 2607 C C . LYS A 1 337 ? 9.682 21.845 -26.633 1.00 63.16 337 LYS A C 1
ATOM 2609 O O . LYS A 1 337 ? 9.931 21.655 -27.817 1.00 63.16 337 LYS A O 1
ATOM 2614 N N . SER A 1 338 ? 8.918 22.848 -26.199 1.00 62.56 338 SER A N 1
ATOM 2615 C CA . SER A 1 338 ? 8.315 23.844 -27.091 1.00 62.56 338 SER A CA 1
ATOM 2616 C C . SER A 1 338 ? 9.371 24.654 -27.848 1.00 62.56 338 SER A C 1
ATOM 2618 O O . SER A 1 338 ? 9.232 24.849 -29.050 1.00 62.56 338 SER A O 1
ATOM 2620 N N . THR A 1 339 ? 10.444 25.091 -27.183 1.00 62.28 339 THR A N 1
ATOM 2621 C CA . THR A 1 339 ? 11.533 25.845 -27.822 1.00 62.28 339 THR A CA 1
ATOM 2622 C C . THR A 1 339 ? 12.308 24.983 -28.814 1.00 62.28 339 THR A C 1
ATOM 2624 O O . THR A 1 339 ? 12.643 25.460 -29.893 1.00 62.28 339 THR A O 1
ATOM 2627 N N . ARG A 1 340 ? 12.572 23.708 -28.498 1.00 60.34 340 ARG A N 1
ATOM 2628 C CA . ARG A 1 340 ? 13.214 22.780 -29.443 1.00 60.34 340 ARG A CA 1
ATOM 2629 C C . ARG A 1 340 ? 12.337 22.473 -30.647 1.00 60.34 340 ARG A C 1
ATOM 2631 O O . ARG A 1 340 ? 12.865 22.470 -31.749 1.00 60.34 340 ARG A O 1
ATOM 2638 N N . ALA A 1 341 ? 11.039 22.243 -30.441 1.00 60.03 341 ALA A N 1
ATOM 2639 C CA . ALA A 1 341 ? 10.088 22.037 -31.532 1.00 60.03 341 ALA A CA 1
ATOM 2640 C C . ALA A 1 341 ? 10.051 23.263 -32.458 1.00 60.03 341 ALA A C 1
ATOM 2642 O O . ALA A 1 341 ? 10.200 23.129 -33.669 1.00 60.03 341 ALA A O 1
ATOM 2643 N N . TRP A 1 342 ? 9.999 24.464 -31.874 1.00 59.38 342 TRP A N 1
ATOM 2644 C CA . TRP A 1 342 ? 10.071 25.722 -32.615 1.00 59.38 342 TRP A CA 1
ATOM 2645 C C . TRP A 1 342 ? 11.392 25.870 -33.391 1.00 59.38 342 TRP A C 1
ATOM 2647 O O . TRP A 1 342 ? 11.380 26.210 -34.570 1.00 59.38 342 TRP A O 1
ATOM 2657 N N . GLN A 1 343 ? 12.535 25.549 -32.773 1.00 59.50 343 GLN A N 1
ATOM 2658 C CA . GLN A 1 343 ? 13.849 25.582 -33.431 1.00 59.50 343 GLN A CA 1
ATOM 2659 C C . GLN A 1 343 ? 13.996 24.526 -34.536 1.00 59.50 343 GLN A C 1
ATOM 2661 O O . GLN A 1 343 ? 14.669 24.791 -35.529 1.00 59.50 343 GLN A O 1
ATOM 2666 N N . SER A 1 344 ? 13.408 23.335 -34.380 1.00 60.06 344 SER A N 1
ATOM 2667 C CA . SER A 1 344 ? 13.415 22.309 -35.428 1.00 60.06 344 SER A CA 1
ATOM 2668 C C . SER A 1 344 ? 12.509 22.678 -36.595 1.00 60.06 344 SER A C 1
ATOM 2670 O O . SER A 1 344 ? 12.897 22.452 -37.734 1.00 60.06 344 SER A O 1
ATOM 2672 N N . GLU A 1 345 ? 11.351 23.287 -36.325 1.00 54.59 345 GLU A N 1
ATOM 2673 C CA . GLU A 1 345 ? 10.464 23.806 -37.369 1.00 54.59 345 GLU A CA 1
ATOM 2674 C C . GLU A 1 345 ? 11.148 24.932 -38.148 1.00 54.59 345 GLU A C 1
ATOM 2676 O O . GLU A 1 345 ? 11.188 24.875 -39.367 1.00 54.59 345 GLU A O 1
ATOM 2681 N N . HIS A 1 346 ? 11.785 25.899 -37.481 1.00 57.34 346 HIS A N 1
ATOM 2682 C CA . HIS A 1 346 ? 12.444 27.016 -38.175 1.00 57.34 346 HIS A CA 1
ATOM 2683 C C . HIS A 1 346 ? 13.683 26.582 -38.970 1.00 57.34 346 HIS A C 1
ATOM 2685 O O . HIS A 1 346 ? 13.917 27.105 -40.052 1.00 57.34 346 HIS A O 1
ATOM 2691 N N . LYS A 1 347 ? 14.426 25.567 -38.509 1.00 53.25 347 LYS A N 1
ATOM 2692 C CA . LYS A 1 347 ? 15.533 24.978 -39.285 1.00 53.25 347 LYS A CA 1
ATOM 2693 C C . LYS A 1 347 ? 15.080 24.217 -40.536 1.00 53.25 347 LYS A C 1
ATOM 2695 O O . LYS A 1 347 ? 15.899 24.009 -41.422 1.00 53.25 347 LYS A O 1
ATOM 2700 N N . LEU A 1 348 ? 13.817 23.790 -40.613 1.00 48.00 348 LEU A N 1
ATOM 2701 C CA . LEU A 1 348 ? 13.244 23.172 -41.816 1.00 48.00 348 LEU A CA 1
ATOM 2702 C C . LEU A 1 348 ? 12.849 24.208 -42.883 1.00 48.00 348 LEU A C 1
ATOM 2704 O O . LEU A 1 348 ? 12.667 23.827 -44.034 1.00 48.00 348 LEU A O 1
ATOM 2708 N N . PHE A 1 349 ? 12.740 25.492 -42.520 1.00 48.81 349 PHE A N 1
ATOM 2709 C CA . PHE A 1 349 ? 12.395 26.587 -43.437 1.00 48.81 349 PHE A CA 1
ATOM 2710 C C . PHE A 1 349 ? 13.611 27.384 -43.950 1.00 48.81 349 PHE A C 1
ATOM 2712 O O . PHE A 1 349 ? 13.430 28.271 -44.776 1.00 48.81 349 PHE A O 1
ATOM 2719 N N . ASP A 1 350 ? 14.830 27.048 -43.509 1.00 44.16 350 ASP A N 1
ATOM 2720 C CA . ASP A 1 350 ? 16.106 27.613 -43.995 1.00 44.16 350 ASP A CA 1
ATOM 2721 C C . ASP A 1 350 ? 16.733 26.769 -45.141 1.00 44.16 350 ASP A C 1
ATOM 2723 O O . ASP A 1 350 ? 17.958 26.707 -45.280 1.00 44.16 350 ASP A O 1
ATOM 2727 N N . LEU A 1 351 ? 15.905 26.089 -45.949 1.00 42.97 351 LEU A N 1
ATOM 2728 C CA . LEU A 1 351 ? 16.315 25.331 -47.146 1.00 42.97 351 LEU A CA 1
ATOM 2729 C C . LEU A 1 351 ? 16.080 26.119 -48.438 1.00 42.97 351 LEU A C 1
ATOM 2731 O O . LEU A 1 351 ? 14.921 26.536 -48.663 1.00 42.97 351 LEU A O 1
#

Secondary structure (DSSP, 8-state):
--TTTHHHHTTS--HHHHHHHHHHHHHHHHHHHTT-EETTTTEESS--TT-HHHHHHHHHHHHHHHHHHHHHHHHHHHHHHTT--HHHHHHHHHHHHHHHHHHHHHHTT-S-GGGHHHHHHHHHHHHHHHHHHHHHT-S-HHHHHHHHHHHHT---SS-HHHHHHHHHHHHHHHHHHHHT--S-HHHHHHHHHHHHHHHHHHHHHHHHHHHHHHHHS-GGGHHHHHHHHHHHHHHHHHHHHHHHHHSS-HHHHHHHHGGGSS--HHHHHHHTT----HHHHHHHHHHHHHHHHHHHHHHHHHHHHH-----HHHHHHHHHHHHHHHHHHHHHHHHHHHHHHHHHHHHHS--

Radius of gyration: 24.33 Å; chains: 1; bounding box: 51×54×85 Å